Protein AF-0000000087669544 (afdb_homodimer)

Nearest PDB structures (foldseek):
  1s7i-assembly1_A-2  TM=8.485E-01  e=1.109E-09  Pseudomonas aeruginosa
  7qiz-assembly1_VA  TM=4.916E-01  e=7.052E-02  Solanum lycopersicum
  6zu5-assembly1_SU0  TM=3.767E-01  e=1.154E-01  Paranosema locustae
  8bh7-assembly1_j  TM=4.641E-01  e=3.088E-01  Staphylococcus aureus subsp. aureus NCTC 8325
  6y57-assembly1_SU  TM=4.224E-01  e=3.284E-01  Homo sapiens

Secondary structure (DSSP, 8-state):
-EEEEEEEEEHHHHHHTT-TTHHHHHHHHHHHHHHHHHHHT-EEEEEEB--GGG-EEEEEETTEEEEEESP-S-SSEEEEEEEEEE-SSHHHHHHHHTT----TT-EEEEEEBP--/-EEEEEEEEEHHHHHHTT-TTHHHHHHHHHHHHHHHHHHHT-EEEEEEB--GGG-EEEEEETTEEEEEESP-S-SSEEEEEEEEEE-SSHHHHHHHHTT----TT-EEEEEEBP--

Structure (mmCIF, N/CA/C/O backbone):
data_AF-0000000087669544-model_v1
#
loop_
_entity.id
_entity.type
_entity.pdbx_description
1 polymer 'YCII-related domain-containing protein'
#
loop_
_atom_site.group_PDB
_atom_site.id
_atom_site.type_symbol
_atom_site.label_atom_id
_atom_site.label_alt_id
_atom_site.label_comp_id
_atom_site.label_asym_id
_atom_site.label_entity_id
_atom_site.label_seq_id
_atom_site.pdbx_PDB_ins_code
_atom_site.Cartn_x
_atom_site.Cartn_y
_atom_site.Cartn_z
_atom_site.occupancy
_atom_site.B_iso_or_equiv
_atom_site.auth_seq_id
_atom_site.auth_comp_id
_atom_site.auth_asym_id
_atom_site.auth_atom_id
_atom_site.pdbx_PDB_model_num
ATOM 1 N N . MET A 1 1 ? 12.109 8.57 -12.633 1 96.62 1 MET A N 1
ATOM 2 C CA . MET A 1 1 ? 12.047 7.336 -11.852 1 96.62 1 MET A CA 1
ATOM 3 C C . MET A 1 1 ? 10.766 7.285 -11.023 1 96.62 1 MET A C 1
ATOM 5 O O . MET A 1 1 ? 10.305 8.312 -10.523 1 96.62 1 MET A O 1
ATOM 9 N N . LYS A 1 2 ? 10.25 6.184 -10.867 1 98.44 2 LYS A N 1
ATOM 10 C CA . LYS A 1 2 ? 8.938 6.07 -10.242 1 98.44 2 LYS A CA 1
ATOM 11 C C . LYS A 1 2 ? 9.055 5.496 -8.836 1 98.44 2 LYS A C 1
ATOM 13 O O . LYS A 1 2 ? 9.758 4.516 -8.609 1 98.44 2 LYS A O 1
ATOM 18 N N . TYR A 1 3 ? 8.367 6.137 -7.895 1 98.81 3 TYR A N 1
ATOM 19 C CA . TYR A 1 3 ? 8.352 5.742 -6.492 1 98.81 3 TYR A CA 1
ATOM 20 C C . TYR A 1 3 ? 6.934 5.73 -5.938 1 98.81 3 TYR A C 1
ATOM 22 O O . TYR A 1 3 ? 6.066 6.457 -6.426 1 98.81 3 TYR A O 1
ATOM 30 N N . ALA A 1 4 ? 6.805 4.934 -4.977 1 98.81 4 ALA A N 1
ATOM 31 C CA . ALA A 1 4 ? 5.641 5.055 -4.105 1 98.81 4 ALA A CA 1
ATOM 32 C C . ALA A 1 4 ? 6.004 5.754 -2.797 1 98.81 4 ALA A C 1
ATOM 34 O O . ALA A 1 4 ? 7.055 5.48 -2.211 1 98.81 4 ALA A O 1
ATOM 35 N N . ILE A 1 5 ? 5.242 6.668 -2.426 1 98.81 5 ILE A N 1
ATOM 36 C CA . ILE A 1 5 ? 5.238 7.199 -1.067 1 98.81 5 ILE A CA 1
ATOM 37 C C . ILE A 1 5 ? 4.125 6.539 -0.259 1 98.81 5 ILE A C 1
ATOM 39 O O . ILE A 1 5 ? 2.943 6.828 -0.465 1 98.81 5 ILE A O 1
ATOM 43 N N . LEU A 1 6 ? 4.496 5.625 0.621 1 98.5 6 LEU A N 1
ATOM 44 C CA . LEU A 1 6 ? 3.578 4.84 1.438 1 98.5 6 LEU A CA 1
ATOM 45 C C . LEU A 1 6 ? 3.395 5.473 2.812 1 98.5 6 LEU A C 1
ATOM 47 O O . LEU A 1 6 ? 4.375 5.738 3.514 1 98.5 6 LEU A O 1
ATOM 51 N N . ILE A 1 7 ? 2.123 5.672 3.154 1 98.06 7 ILE A N 1
ATOM 52 C CA . ILE A 1 7 ? 1.813 6.359 4.402 1 98.06 7 ILE A CA 1
ATOM 53 C C . ILE A 1 7 ? 1.262 5.359 5.418 1 98.06 7 ILE A C 1
ATOM 55 O O . ILE A 1 7 ? 0.258 4.691 5.16 1 98.06 7 ILE A O 1
ATOM 59 N N . ARG A 1 8 ? 1.923 5.242 6.543 1 97 8 ARG A N 1
ATOM 60 C CA . ARG A 1 8 ? 1.37 4.465 7.645 1 97 8 ARG A CA 1
ATOM 61 C C . ARG A 1 8 ? 0.893 5.379 8.773 1 97 8 ARG A C 1
ATOM 63 O O . ARG A 1 8 ? 1.617 6.281 9.195 1 97 8 ARG A O 1
ATOM 70 N N . GLU A 1 9 ? -0.268 5.133 9.195 1 96.19 9 GLU A N 1
ATOM 71 C CA . GLU A 1 9 ? -0.91 5.98 10.195 1 96.19 9 GLU A CA 1
ATOM 72 C C . GLU A 1 9 ? -1.315 5.168 11.43 1 96.19 9 GLU A C 1
ATOM 74 O O . GLU A 1 9 ? -1.524 3.959 11.336 1 96.19 9 GLU A O 1
ATOM 79 N N . SER A 1 10 ? -1.412 5.82 12.578 1 95.19 10 SER A N 1
ATOM 80 C CA . SER A 1 10 ? -1.83 5.203 13.836 1 95.19 10 SER A CA 1
ATOM 81 C C . SER A 1 10 ? -3.35 5.094 13.922 1 95.19 10 SER A C 1
ATOM 83 O O . SER A 1 10 ? -4.066 5.711 13.125 1 95.19 10 SER A O 1
ATOM 85 N N . ALA A 1 11 ? -3.766 4.301 14.922 1 94.25 11 ALA A N 1
ATOM 86 C CA . ALA A 1 11 ? -5.199 4.211 15.188 1 94.25 11 ALA A CA 1
ATOM 87 C C . ALA A 1 11 ? -5.793 5.582 15.477 1 94.25 11 ALA A C 1
ATOM 89 O O . ALA A 1 11 ? -6.906 5.891 15.047 1 94.25 11 ALA A O 1
ATOM 90 N N . ASP A 1 12 ? -5.109 6.418 16.156 1 93.5 12 ASP A N 1
ATOM 91 C CA . ASP A 1 12 ? -5.566 7.77 16.484 1 93.5 12 ASP A CA 1
ATOM 92 C C . ASP A 1 12 ? -5.719 8.609 15.219 1 93.5 12 ASP A C 1
ATOM 94 O O . ASP A 1 12 ? -6.656 9.406 15.102 1 93.5 12 ASP A O 1
ATOM 98 N N . ASP A 1 13 ? -4.781 8.461 14.32 1 94.19 13 ASP A N 1
ATOM 99 C CA . ASP A 1 13 ? -4.859 9.188 13.055 1 94.19 13 ASP A CA 1
ATOM 100 C C . ASP A 1 13 ? -6.113 8.797 12.273 1 94.19 13 ASP A C 1
ATOM 102 O O . ASP A 1 13 ? -6.824 9.656 11.758 1 94.19 13 ASP A O 1
ATOM 106 N N . PHE A 1 14 ? -6.375 7.52 12.203 1 94.81 14 PHE A N 1
ATOM 107 C CA . PHE A 1 14 ? -7.562 7.051 11.5 1 94.81 14 PHE A CA 1
ATOM 108 C C . PHE A 1 14 ? -8.828 7.602 12.141 1 94.81 14 PHE A C 1
ATOM 110 O O . PHE A 1 14 ? -9.781 7.957 11.445 1 94.81 14 PHE A O 1
ATOM 117 N N . ALA A 1 15 ? -8.836 7.703 13.43 1 93.06 15 ALA A N 1
ATOM 118 C CA . ALA A 1 15 ? -10 8.203 14.156 1 93.06 15 ALA A CA 1
ATOM 119 C C . ALA A 1 15 ? -10.242 9.68 13.859 1 93.06 15 ALA A C 1
ATOM 121 O O . ALA A 1 15 ? -11.375 10.156 13.914 1 93.06 15 ALA A O 1
ATOM 122 N N . LEU A 1 16 ? -9.219 10.422 13.508 1 91.81 16 LEU A N 1
ATOM 123 C CA . LEU A 1 16 ? -9.328 11.836 13.188 1 91.81 16 LEU A CA 1
ATOM 124 C C . LEU A 1 16 ? -10.133 12.047 11.914 1 91.81 16 LEU A C 1
ATOM 126 O O . LEU A 1 16 ? -10.773 13.086 11.742 1 91.81 16 LEU A O 1
ATOM 130 N N . ARG A 1 17 ? -10.102 11.141 11.023 1 90.5 17 ARG A N 1
ATOM 131 C CA . ARG A 1 17 ? -10.703 11.281 9.703 1 90.5 17 ARG A CA 1
ATOM 132 C C . ARG A 1 17 ? -12.195 11.578 9.82 1 90.5 17 ARG A C 1
ATOM 134 O O . ARG A 1 17 ? -12.75 12.328 9.008 1 90.5 17 ARG A O 1
ATOM 141 N N . ASP A 1 18 ? -12.758 11.016 10.812 1 87.19 18 ASP A N 1
ATOM 142 C CA . ASP A 1 18 ? -14.203 11.156 10.961 1 87.19 18 ASP A CA 1
ATOM 143 C C . ASP A 1 18 ? -14.555 12.156 12.062 1 87.19 18 ASP A C 1
ATOM 145 O O . ASP A 1 18 ? -15.727 12.336 12.391 1 87.19 18 ASP A O 1
ATOM 149 N N . ASN A 1 19 ? -13.492 12.695 12.609 1 90.44 19 ASN A N 1
ATOM 150 C CA . ASN A 1 19 ? -13.734 13.688 13.656 1 90.44 19 ASN A CA 1
ATOM 151 C C . ASN A 1 19 ? -14.266 14.992 13.07 1 90.44 19 ASN A C 1
ATOM 153 O O . ASN A 1 19 ? -13.656 15.57 12.172 1 90.44 19 ASN A O 1
ATOM 157 N N . PRO A 1 20 ? -15.383 15.445 13.469 1 88.69 20 PRO A N 1
ATOM 158 C CA . PRO A 1 20 ? -16.016 16.609 12.852 1 88.69 20 PRO A CA 1
ATOM 159 C C . PRO A 1 20 ? -15.203 17.891 13.031 1 88.69 20 PRO A C 1
ATOM 161 O O . PRO A 1 20 ? -15.273 18.797 12.195 1 88.69 20 PRO A O 1
ATOM 164 N N . THR A 1 21 ? -14.516 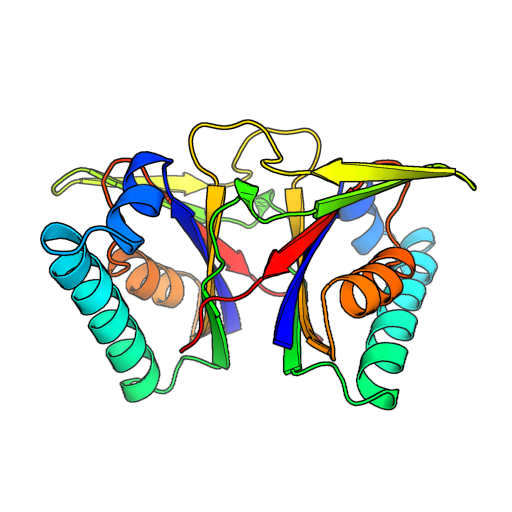18.094 14.094 1 87.88 21 THR A N 1
ATOM 165 C CA . THR A 1 21 ? -13.758 19.312 14.367 1 87.88 21 THR A CA 1
ATOM 166 C C . THR A 1 21 ? -12.297 19.141 13.969 1 87.88 21 THR A C 1
ATOM 168 O O . THR A 1 21 ? -11.828 19.781 13.031 1 87.88 21 THR A O 1
ATOM 171 N N . ALA A 1 22 ? -11.672 18.109 14.547 1 85.31 22 ALA A N 1
ATOM 172 C CA . ALA A 1 22 ? -10.242 17.906 14.312 1 85.31 22 ALA A CA 1
ATOM 173 C C . ALA A 1 22 ? -9.984 17.328 12.93 1 85.31 22 ALA A C 1
ATOM 175 O O . ALA A 1 22 ? -8.875 17.453 12.398 1 85.31 22 ALA A O 1
ATOM 176 N N . GLY A 1 23 ? -11.016 16.781 12.305 1 88.62 23 GLY A N 1
ATOM 177 C CA . GLY A 1 23 ? -10.898 16.141 11 1 88.62 23 GLY A CA 1
ATOM 178 C C . GLY A 1 23 ? -10.672 17.125 9.867 1 88.62 23 GLY A C 1
ATOM 179 O O . GLY A 1 23 ? -10.086 16.781 8.844 1 88.62 23 GLY A O 1
ATOM 180 N N . GLU A 1 24 ? -11.141 18.297 10.039 1 89.38 24 GLU A N 1
ATOM 181 C CA . GLU A 1 24 ? -10.992 19.297 8.992 1 89.38 24 GLU A CA 1
ATOM 182 C C . GLU A 1 24 ? -9.523 19.625 8.75 1 89.38 24 GLU A C 1
ATOM 184 O O . GLU A 1 24 ? -9.086 19.703 7.598 1 89.38 24 GLU A O 1
ATOM 189 N N . LYS A 1 25 ? -8.844 19.938 9.828 1 90.19 25 LYS A N 1
ATOM 190 C CA . LYS A 1 25 ? -7.418 20.234 9.703 1 90.19 25 LYS A CA 1
ATOM 191 C C . LYS A 1 25 ? -6.66 19.062 9.086 1 90.19 25 LYS A C 1
ATOM 193 O O . LYS A 1 25 ? -5.773 19.25 8.258 1 90.19 25 LYS A O 1
ATOM 198 N N . TYR A 1 26 ? -7.016 17.859 9.531 1 91.06 26 TYR A N 1
ATOM 199 C CA . TYR A 1 26 ? -6.422 16.641 8.992 1 91.06 26 TYR A CA 1
ATOM 200 C C . TYR A 1 26 ? -6.637 16.547 7.488 1 91.06 26 TYR A C 1
ATOM 202 O O . TYR A 1 26 ? -5.68 16.391 6.73 1 91.06 26 TYR A O 1
ATOM 210 N N . ARG A 1 27 ? -7.824 16.734 7.055 1 91.94 27 ARG A N 1
ATOM 211 C CA . ARG A 1 27 ? -8.188 16.625 5.645 1 91.94 27 ARG A CA 1
ATOM 212 C C . ARG A 1 27 ? -7.562 17.75 4.824 1 91.94 27 ARG A C 1
ATOM 214 O O . ARG A 1 27 ? -7.145 17.547 3.686 1 91.94 27 ARG A O 1
ATOM 221 N N . ALA A 1 28 ? -7.516 18.922 5.379 1 93.81 28 ALA A N 1
ATOM 222 C CA . ALA A 1 28 ? -6.941 20.062 4.684 1 93.81 28 ALA A CA 1
ATOM 223 C C . ALA A 1 28 ? -5.461 19.844 4.379 1 93.81 28 ALA A C 1
ATOM 225 O O . ALA A 1 28 ? -4.977 20.219 3.309 1 93.81 28 ALA A O 1
ATOM 226 N N . GLY A 1 29 ? -4.703 19.297 5.312 1 95.06 29 GLY A N 1
ATOM 227 C CA . GLY A 1 29 ? -3.301 18.984 5.086 1 95.06 29 GLY A CA 1
ATOM 228 C C . GLY A 1 29 ? -3.086 18.016 3.93 1 95.06 29 GLY A C 1
ATOM 229 O O . GLY A 1 29 ? -2.205 18.234 3.096 1 95.06 29 GLY A O 1
ATOM 230 N N . TRP A 1 30 ? -3.871 17.031 3.863 1 96.31 30 TRP A N 1
ATOM 231 C CA . TRP A 1 30 ? -3.768 16.062 2.787 1 96.31 30 TRP A CA 1
ATOM 232 C C . TRP A 1 30 ? -4.195 16.656 1.454 1 96.31 30 TRP A C 1
ATOM 234 O O . TRP A 1 30 ? -3.613 16.359 0.411 1 96.31 30 TRP A O 1
ATOM 244 N N . GLY A 1 31 ? -5.234 17.422 1.518 1 96.5 31 GLY A N 1
ATOM 245 C CA . G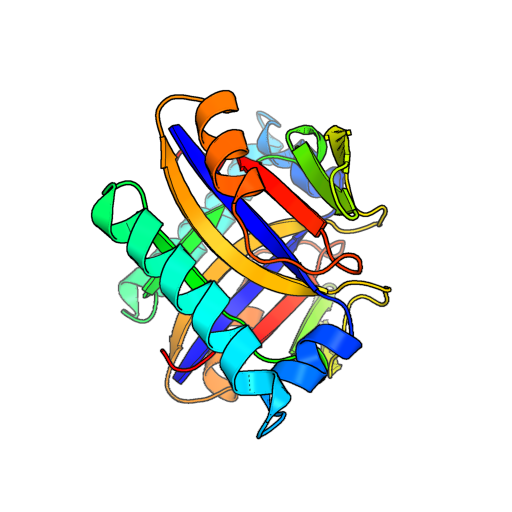LY A 1 31 ? -5.633 18.156 0.322 1 96.5 31 GLY A CA 1
ATOM 246 C C . GLY A 1 31 ? -4.531 19.047 -0.229 1 96.5 31 GLY A C 1
ATOM 247 O O . GLY A 1 31 ? -4.281 19.047 -1.436 1 96.5 31 GLY A O 1
ATOM 248 N N . ALA A 1 32 ? -3.943 19.797 0.569 1 97.88 32 ALA A N 1
ATOM 249 C CA . ALA A 1 32 ? -2.865 20.688 0.166 1 97.88 32 ALA A CA 1
ATOM 250 C C . ALA A 1 32 ? -1.687 19.906 -0.408 1 97.88 32 ALA A C 1
ATOM 252 O O . ALA A 1 32 ? -1.089 20.328 -1.406 1 97.88 32 ALA A O 1
ATOM 253 N N . TYR A 1 33 ? -1.368 18.891 0.205 1 98 33 TYR A N 1
ATOM 254 C CA . TYR A 1 33 ? -0.263 18.047 -0.261 1 98 33 TYR A CA 1
ATOM 255 C C . TYR A 1 33 ? -0.553 17.484 -1.646 1 98 33 TYR A C 1
ATOM 257 O O . TYR A 1 33 ? 0.293 17.562 -2.541 1 98 33 TYR A O 1
ATOM 265 N N . THR A 1 34 ? -1.727 16.938 -1.802 1 98.12 34 THR A N 1
ATOM 266 C CA . THR A 1 34 ? -2.121 16.375 -3.092 1 98.12 34 THR A CA 1
ATOM 267 C C . THR A 1 34 ? -2.094 17.453 -4.172 1 98.12 34 THR A C 1
ATOM 269 O O . THR A 1 34 ? -1.588 17.219 -5.273 1 98.12 34 THR A O 1
ATOM 272 N N . GLN A 1 35 ? -2.57 18.594 -3.834 1 98.12 35 GLN A N 1
ATOM 273 C CA . GLN A 1 35 ? -2.57 19.703 -4.789 1 98.12 35 GLN A CA 1
ATOM 274 C C . GLN A 1 35 ? -1.148 20.094 -5.188 1 98.12 35 GLN A C 1
ATOM 276 O O . GLN A 1 35 ? -0.885 20.391 -6.352 1 98.12 35 GLN A O 1
ATOM 281 N N . ALA A 1 36 ? -0.266 20.109 -4.246 1 98.56 36 ALA A N 1
ATOM 282 C CA . ALA A 1 36 ? 1.129 20.438 -4.535 1 98.56 36 ALA A CA 1
ATOM 283 C C . ALA A 1 36 ? 1.73 19.438 -5.516 1 98.56 36 ALA A C 1
ATOM 285 O O . ALA A 1 36 ? 2.443 19.812 -6.445 1 98.56 36 ALA A O 1
ATOM 286 N N . LEU A 1 37 ? 1.52 18.125 -5.273 1 98.62 37 LEU A N 1
ATOM 287 C CA . LEU A 1 37 ? 2.012 17.094 -6.172 1 98.62 37 LEU A CA 1
ATOM 288 C C . LEU A 1 37 ? 1.46 17.281 -7.582 1 98.62 37 LEU A C 1
ATOM 290 O O . LEU A 1 37 ? 2.191 17.141 -8.562 1 98.62 37 LEU A O 1
ATOM 294 N N . LEU A 1 38 ? 0.197 17.562 -7.684 1 98.31 38 LEU A N 1
ATOM 295 C CA . LEU A 1 38 ? -0.469 17.766 -8.969 1 98.31 38 LEU A CA 1
ATOM 296 C C . LEU A 1 38 ? 0.094 18.984 -9.688 1 98.31 38 LEU A C 1
ATOM 298 O O . LEU A 1 38 ? 0.382 18.938 -10.883 1 98.31 38 LEU A O 1
ATOM 302 N N . GLN A 1 39 ? 0.226 20.047 -8.977 1 98.56 39 GLN A N 1
ATOM 303 C CA . GLN A 1 39 ? 0.731 21.281 -9.555 1 98.56 39 GLN A CA 1
ATOM 304 C C . GLN A 1 39 ? 2.162 21.125 -10.055 1 98.56 39 GLN A C 1
ATOM 306 O O . GLN A 1 39 ? 2.541 21.688 -11.078 1 98.56 39 GLN A O 1
ATOM 311 N N . ALA A 1 40 ? 2.953 20.391 -9.328 1 98.5 40 ALA A N 1
ATOM 312 C CA . ALA A 1 40 ? 4.332 20.125 -9.734 1 98.5 40 ALA A CA 1
ATOM 313 C C . ALA A 1 40 ? 4.379 19.172 -10.93 1 98.5 40 ALA A C 1
ATOM 315 O O . ALA A 1 40 ? 5.418 19.031 -11.586 1 98.5 40 ALA A O 1
ATOM 316 N N . GLY A 1 41 ? 3.279 18.5 -11.211 1 98.62 41 GLY A N 1
ATOM 317 C CA . GLY A 1 41 ? 3.186 17.578 -12.344 1 98.62 41 GLY A CA 1
ATOM 318 C C . GLY A 1 41 ? 3.887 16.266 -12.109 1 98.62 41 GLY A C 1
ATOM 319 O O . GLY A 1 41 ? 4.266 15.57 -13.055 1 98.62 41 GLY A O 1
ATOM 320 N N . VAL A 1 42 ? 4.059 15.867 -10.875 1 98.75 42 VAL A N 1
ATOM 321 C CA . VAL A 1 42 ? 4.879 14.695 -10.602 1 98.75 42 VAL A CA 1
ATOM 322 C C . VAL A 1 42 ? 3.996 13.539 -10.148 1 98.75 42 VAL A C 1
ATOM 324 O O . VAL A 1 42 ? 4.449 12.391 -10.086 1 98.75 42 VAL A O 1
ATOM 327 N N . MET A 1 43 ? 2.742 13.734 -9.773 1 98.62 43 MET A N 1
ATOM 328 C CA . MET A 1 43 ? 1.856 12.68 -9.297 1 98.62 43 MET A CA 1
ATOM 329 C C . MET A 1 43 ? 1.323 11.844 -10.453 1 98.62 43 MET A C 1
ATOM 331 O O . MET A 1 43 ? 0.735 12.383 -11.391 1 98.62 43 MET A O 1
ATOM 335 N N . THR A 1 44 ? 1.504 10.539 -10.383 1 98 44 THR A N 1
ATOM 336 C CA . THR A 1 44 ? 1.049 9.656 -11.453 1 98 44 THR A CA 1
ATOM 337 C C . THR A 1 44 ? -0.09 8.766 -10.961 1 98 44 THR A C 1
ATOM 339 O O . THR A 1 44 ? -0.686 8.023 -11.742 1 98 44 THR A O 1
ATOM 342 N N . GLY A 1 45 ? -0.37 8.797 -9.68 1 97.06 45 GLY A N 1
ATOM 343 C CA . GLY A 1 45 ? -1.452 8.016 -9.102 1 97.06 45 GLY A CA 1
ATOM 344 C C . GLY A 1 45 ? -1.452 8.039 -7.582 1 97.06 45 GLY A C 1
ATOM 345 O O . GLY A 1 45 ? -0.636 8.727 -6.965 1 97.06 45 GLY A O 1
ATOM 346 N N . GLY A 1 46 ? -2.436 7.254 -7.008 1 97.44 46 GLY A N 1
ATOM 347 C CA . GLY A 1 46 ? -2.541 7.152 -5.562 1 97.44 46 GLY A CA 1
ATOM 348 C C . GLY A 1 46 ? -3.953 6.875 -5.086 1 97.44 46 GLY A C 1
ATOM 349 O O . GLY A 1 46 ? -4.887 6.824 -5.887 1 97.44 46 GLY A O 1
ATOM 350 N N . ALA A 1 47 ? -3.99 6.672 -3.82 1 97.81 47 ALA A N 1
ATOM 351 C CA . ALA A 1 47 ? -5.277 6.434 -3.172 1 97.81 47 ALA A CA 1
ATOM 352 C C . ALA A 1 47 ? -5.152 6.535 -1.653 1 97.81 47 ALA A C 1
ATOM 354 O O . ALA A 1 47 ? -4.137 6.133 -1.079 1 97.81 47 ALA A O 1
ATOM 355 N N . GLY A 1 48 ? -6.191 7.137 -1.079 1 97.5 48 GLY A N 1
ATOM 356 C CA . GLY A 1 48 ? -6.41 6.926 0.344 1 97.5 48 GLY A CA 1
ATOM 357 C C . GLY A 1 48 ? -7.227 5.688 0.648 1 97.5 48 GLY A C 1
ATOM 358 O O . GLY A 1 48 ? -8.141 5.34 -0.101 1 97.5 48 GLY A O 1
ATOM 359 N N . LEU A 1 49 ? -6.906 5.027 1.793 1 97.81 49 LEU A N 1
ATOM 360 C CA . LEU A 1 49 ? -7.598 3.807 2.188 1 97.81 49 LEU A CA 1
ATOM 361 C C . LEU A 1 49 ? -8.453 4.043 3.426 1 97.81 49 LEU A C 1
ATOM 363 O O . LEU A 1 49 ? -8.047 4.758 4.344 1 97.81 49 LEU A O 1
ATOM 367 N N . LYS A 1 50 ? -9.672 3.445 3.443 1 96.88 50 LYS A N 1
ATOM 368 C CA . LYS A 1 50 ? -10.43 3.441 4.691 1 96.88 50 LYS A CA 1
ATOM 369 C C . LYS A 1 50 ? -9.68 2.688 5.785 1 96.88 50 LYS A C 1
ATOM 371 O O . LYS A 1 50 ? -8.664 2.033 5.516 1 96.88 50 LYS A O 1
ATOM 376 N N . ALA A 1 51 ? -10.148 2.77 6.98 1 96 51 ALA A N 1
ATOM 377 C CA . ALA A 1 51 ? -9.461 2.236 8.156 1 96 51 ALA A CA 1
ATOM 378 C C . ALA A 1 51 ? -9.258 0.728 8.031 1 96 51 ALA A C 1
ATOM 380 O O . ALA A 1 51 ? -10.031 0.045 7.355 1 96 51 ALA A O 1
ATOM 381 N N . PRO A 1 52 ? -8.211 0.17 8.727 1 96.19 52 PRO A N 1
ATOM 382 C CA . PRO A 1 52 ? -7.867 -1.244 8.57 1 96.19 52 PRO A CA 1
ATOM 383 C C . PRO A 1 52 ? -9.008 -2.18 8.969 1 96.19 52 PRO A C 1
ATOM 385 O O . PRO A 1 52 ? -9.102 -3.295 8.453 1 96.19 52 PRO A O 1
ATOM 388 N N . GLU A 1 53 ? -9.891 -1.732 9.828 1 95.62 53 GLU A N 1
ATOM 389 C CA . GLU A 1 53 ? -11.016 -2.549 10.281 1 95.62 53 GLU A CA 1
ATOM 390 C C . GLU A 1 53 ? -12 -2.811 9.148 1 95.62 53 GLU A C 1
ATOM 392 O O . GLU A 1 53 ? -12.828 -3.717 9.234 1 95.62 53 GLU A O 1
ATOM 397 N N . THR A 1 54 ? -11.883 -2.068 8.125 1 96.25 54 THR A N 1
ATOM 398 C CA . THR A 1 54 ? -12.789 -2.232 6.996 1 96.25 54 THR A CA 1
ATOM 399 C C . THR A 1 54 ? -12.234 -3.248 6.004 1 96.25 54 THR A C 1
ATOM 401 O O . THR A 1 54 ? -12.883 -3.564 5.004 1 96.25 54 THR A O 1
ATOM 404 N N . GLY A 1 55 ? -11.031 -3.758 6.246 1 96.94 55 GLY A N 1
ATOM 405 C CA . GLY A 1 55 ? -10.359 -4.664 5.328 1 96.94 55 GLY A CA 1
ATOM 406 C C . GLY A 1 55 ? -10.812 -6.105 5.48 1 96.94 55 GLY A C 1
ATOM 407 O O . GLY A 1 55 ? -11.305 -6.5 6.535 1 96.94 55 GLY A O 1
ATOM 408 N N . THR A 1 56 ? -10.625 -6.832 4.43 1 97.69 56 THR A N 1
ATOM 409 C CA . THR A 1 56 ? -10.75 -8.281 4.391 1 97.69 56 THR A CA 1
ATOM 410 C C . THR A 1 56 ? -9.453 -8.93 3.91 1 97.69 56 THR A C 1
ATOM 412 O O . THR A 1 56 ? -8.938 -8.578 2.846 1 97.69 56 THR A O 1
ATOM 415 N N . VAL A 1 57 ? -8.953 -9.852 4.68 1 96.88 57 VAL A N 1
ATOM 416 C CA . VAL A 1 57 ? -7.672 -10.477 4.375 1 96.88 57 VAL A CA 1
ATOM 417 C C . VAL A 1 57 ? -7.895 -11.914 3.91 1 96.88 57 VAL A C 1
ATOM 419 O O . VAL A 1 57 ? -8.641 -12.664 4.543 1 96.88 57 VAL A O 1
ATOM 422 N N . LEU A 1 58 ? -7.254 -12.195 2.83 1 97.56 58 LEU A N 1
ATOM 423 C CA . LEU A 1 58 ? -7.359 -13.5 2.193 1 97.56 58 LEU A CA 1
ATOM 424 C C . LEU A 1 58 ? -6 -14.188 2.135 1 97.56 58 LEU A C 1
ATOM 426 O O . LEU A 1 58 ? -5 -13.57 1.759 1 97.56 58 LEU A O 1
ATOM 430 N N . ARG A 1 59 ? -6.008 -15.438 2.652 1 96.62 59 ARG A N 1
ATOM 431 C CA . ARG A 1 59 ? -4.871 -16.328 2.453 1 96.62 59 ARG A CA 1
ATOM 432 C C . ARG A 1 59 ? -5.285 -17.578 1.688 1 96.62 59 ARG A C 1
ATOM 434 O O . ARG A 1 59 ? -6.363 -18.125 1.921 1 96.62 59 ARG A O 1
ATOM 441 N N . ILE A 1 60 ? -4.449 -17.938 0.817 1 93.5 60 ILE A N 1
ATOM 442 C CA . ILE A 1 60 ? -4.719 -19.125 0.022 1 93.5 60 ILE A CA 1
ATOM 443 C C . ILE A 1 60 ? -3.684 -20.203 0.339 1 93.5 60 ILE A C 1
ATOM 445 O O . ILE A 1 60 ? -2.479 -19.969 0.205 1 93.5 60 ILE A O 1
ATOM 449 N N . ARG A 1 61 ? -4.141 -21.312 0.833 1 91.62 61 ARG A N 1
ATOM 450 C CA . ARG A 1 61 ? -3.318 -22.469 1.158 1 91.62 61 ARG A CA 1
ATOM 451 C C . ARG A 1 61 ? -3.795 -23.703 0.4 1 91.62 61 ARG A C 1
ATOM 453 O O . ARG A 1 61 ? -4.727 -24.391 0.836 1 91.62 61 ARG A O 1
ATOM 460 N N . GLY A 1 62 ? -3.074 -23.969 -0.593 1 86.12 62 GLY A N 1
ATOM 461 C CA . GLY A 1 62 ? -3.584 -25.062 -1.42 1 86.12 62 GLY A CA 1
ATOM 462 C C . GLY A 1 62 ? -4.973 -24.781 -1.968 1 86.12 62 GLY A C 1
ATOM 463 O O . GLY A 1 62 ? -5.191 -23.781 -2.646 1 86.12 62 GLY A O 1
ATOM 464 N N . ASP A 1 63 ? -5.945 -25.547 -1.557 1 87.31 63 ASP A N 1
ATOM 465 C CA . ASP A 1 63 ? -7.305 -25.391 -2.057 1 87.31 63 ASP A CA 1
ATOM 466 C C . ASP A 1 63 ? -8.188 -24.672 -1.032 1 87.31 63 ASP A C 1
ATOM 468 O O . ASP A 1 63 ? -9.383 -24.469 -1.266 1 87.31 63 ASP A O 1
ATOM 472 N N . LYS A 1 64 ? -7.559 -24.328 -0.02 1 92.62 64 LYS A N 1
ATOM 473 C CA . LYS A 1 64 ? -8.32 -23.688 1.05 1 92.62 64 LYS A CA 1
ATOM 474 C C . LYS A 1 64 ? -8.117 -22.172 1.038 1 92.62 64 LYS A C 1
ATOM 476 O O . LYS A 1 64 ? -7 -21.688 0.836 1 92.62 64 LYS A O 1
ATOM 481 N N . ARG A 1 65 ? -9.188 -21.531 1.245 1 94.06 65 ARG A N 1
ATOM 482 C CA . ARG A 1 65 ? -9.18 -20.078 1.405 1 94.06 65 ARG A CA 1
ATOM 483 C C . ARG A 1 65 ? -9.531 -19.688 2.836 1 94.06 65 ARG A C 1
ATOM 485 O O . ARG A 1 65 ? -10.516 -20.172 3.396 1 94.06 65 ARG A O 1
ATOM 492 N N . GLU A 1 66 ? -8.672 -18.922 3.406 1 95.81 66 GLU A N 1
ATOM 493 C CA . GLU A 1 66 ? -8.938 -18.344 4.719 1 95.81 66 GLU A CA 1
ATOM 494 C C . GLU A 1 66 ? -9.227 -16.844 4.617 1 95.81 66 GLU A C 1
ATOM 496 O O . GLU A 1 66 ? -8.414 -16.094 4.09 1 95.81 66 GLU A O 1
ATOM 501 N N . VAL A 1 67 ? -10.391 -16.5 5.082 1 96.12 67 VAL A N 1
ATOM 502 C CA . VAL A 1 67 ? -10.805 -15.102 5.023 1 96.12 67 VAL A CA 1
ATOM 503 C C . VAL A 1 67 ? -10.977 -14.555 6.441 1 96.12 67 VAL A C 1
ATOM 505 O O . VAL A 1 67 ? -11.602 -15.195 7.289 1 96.12 67 VAL A O 1
ATOM 508 N N . GLN A 1 68 ? -10.352 -13.453 6.684 1 95.44 68 GLN A N 1
ATOM 509 C CA . GLN A 1 68 ? -10.469 -12.797 7.98 1 95.44 68 GLN A CA 1
ATOM 510 C C . GLN A 1 68 ? -10.781 -11.312 7.816 1 95.44 68 GLN A C 1
ATOM 512 O O . GLN A 1 68 ? -10.266 -10.656 6.91 1 95.44 68 GLN A O 1
ATOM 517 N N . ASP A 1 69 ? -11.625 -10.891 8.742 1 95.25 69 ASP A N 1
ATOM 518 C CA . ASP A 1 69 ? -11.867 -9.445 8.773 1 95.25 69 ASP A CA 1
ATOM 519 C C . ASP A 1 69 ? -10.672 -8.703 9.352 1 95.25 69 ASP A C 1
ATOM 521 O O . ASP A 1 69 ? -9.984 -9.211 10.234 1 95.25 69 ASP A O 1
ATOM 525 N N . GLY A 1 70 ? -10.508 -7.5 8.906 1 93.31 70 GLY A N 1
ATOM 526 C CA . GLY A 1 70 ? -9.492 -6.656 9.508 1 93.31 70 GLY A CA 1
ATOM 527 C C . GLY A 1 70 ? -9.828 -6.223 10.922 1 93.31 70 GLY A C 1
ATOM 528 O O . GLY A 1 70 ? -10.922 -6.492 11.414 1 93.31 70 GLY A O 1
ATOM 529 N N . PRO A 1 71 ? -8.812 -5.691 11.484 1 92.94 71 PRO A N 1
ATOM 530 C CA . PRO A 1 71 ? -7.555 -5.191 10.922 1 92.94 71 PRO A CA 1
ATOM 531 C C . PRO A 1 71 ? -6.5 -6.285 10.773 1 92.94 71 PRO A C 1
ATOM 533 O O . PRO A 1 71 ? -6.52 -7.273 11.508 1 92.94 71 PRO A O 1
ATOM 536 N N . PHE A 1 72 ? -5.668 -6.219 9.875 1 87.06 72 PHE A N 1
ATOM 537 C CA . PHE A 1 72 ? -4.465 -7.004 9.633 1 87.06 72 PHE A CA 1
ATOM 538 C C . PHE A 1 72 ? -3.49 -6.246 8.742 1 87.06 72 PHE A C 1
ATOM 540 O O . PHE A 1 72 ? -3.904 -5.551 7.805 1 87.06 72 PHE A O 1
ATOM 547 N N . PRO A 1 73 ? -2.145 -6.434 9.016 1 78.19 73 PRO A N 1
ATOM 548 C CA . PRO A 1 73 ? -1.58 -7.133 10.172 1 78.19 73 PRO A CA 1
ATOM 549 C C . PRO A 1 73 ? -1.742 -6.348 11.477 1 78.19 73 PRO A C 1
ATOM 551 O O . PRO A 1 73 ? -2.201 -5.203 11.453 1 78.19 73 PRO A O 1
ATOM 554 N N . ASP A 1 74 ? -1.353 -7.07 12.578 1 78.75 74 ASP A N 1
ATOM 555 C CA . ASP A 1 74 ? -1.301 -6.355 13.852 1 78.75 74 ASP A CA 1
ATOM 556 C C . ASP A 1 74 ? -0.127 -5.383 13.891 1 78.75 74 ASP A C 1
ATOM 558 O O . ASP A 1 74 ? 0.925 -5.645 13.305 1 78.75 74 ASP A O 1
ATOM 562 N N . GLY A 1 75 ? -0.304 -4.145 14.391 1 84 75 GLY A N 1
ATOM 563 C CA . GLY A 1 75 ? 0.761 -3.16 14.508 1 84 75 GLY A CA 1
ATOM 564 C C . GLY A 1 75 ? 0.268 -1.801 14.961 1 84 75 GLY A C 1
ATOM 565 O O . GLY A 1 75 ? -0.936 -1.535 14.953 1 84 75 GLY A O 1
ATOM 566 N N . LYS A 1 76 ? 1.223 -0.98 15.344 1 88.06 76 LYS A N 1
ATOM 567 C CA . LYS A 1 76 ? 0.914 0.355 15.844 1 88.06 76 LYS A CA 1
ATOM 568 C C . LYS A 1 76 ? 0.554 1.302 14.703 1 88.06 76 LYS A C 1
ATOM 570 O O . LYS A 1 76 ? -0.128 2.307 14.914 1 88.06 76 LYS A O 1
ATOM 575 N N . GLU A 1 77 ? 1.044 0.939 13.523 1 93.88 77 GLU A N 1
ATOM 576 C CA . GLU A 1 77 ? 0.787 1.753 12.336 1 93.88 77 GLU A CA 1
ATOM 577 C C . GLU A 1 77 ? 0.303 0.895 11.172 1 93.88 77 GLU A C 1
ATOM 579 O O . GLU A 1 77 ? 0.821 -0.2 10.945 1 93.88 77 GLU A O 1
ATOM 584 N N . GLN A 1 78 ? -0.721 1.41 10.461 1 95.44 78 GLN A N 1
ATOM 585 C CA . GLN A 1 78 ? -1.291 0.711 9.32 1 95.44 78 GLN A CA 1
ATOM 586 C C . GLN A 1 78 ? -1.237 1.578 8.062 1 95.44 78 GLN A C 1
ATOM 588 O O . GLN A 1 78 ? -1.189 2.807 8.148 1 95.44 78 GLN A O 1
ATOM 593 N N . LEU A 1 79 ? -1.25 0.854 6.945 1 97 79 LEU A N 1
ATOM 594 C CA . LEU A 1 79 ? -1.248 1.574 5.68 1 97 79 LEU A CA 1
ATOM 595 C C . LEU A 1 79 ? -2.504 2.426 5.535 1 97 79 LEU A C 1
ATOM 597 O O . LEU A 1 79 ? -3.621 1.9 5.547 1 97 79 LEU A O 1
ATOM 601 N N . GLY A 1 80 ? -2.275 3.684 5.395 1 97 80 GLY A N 1
ATOM 602 C CA . GLY A 1 80 ? -3.4 4.594 5.242 1 97 80 GLY A CA 1
ATOM 603 C C . GLY A 1 80 ? -3.635 5.012 3.805 1 97 80 GLY A C 1
ATOM 604 O O . GLY A 1 80 ? -4.703 5.535 3.471 1 97 80 GLY A O 1
ATOM 605 N N . GLY A 1 81 ? -2.627 4.84 2.963 1 97.94 81 GLY A N 1
ATOM 606 C CA . GLY A 1 81 ? -2.66 5.223 1.56 1 97.94 81 GLY A CA 1
ATOM 607 C C . GLY A 1 81 ? -1.281 5.348 0.942 1 97.94 81 GLY A C 1
ATOM 608 O O . GLY A 1 81 ? -0.29 4.914 1.531 1 97.94 81 GLY A O 1
ATOM 609 N N . PHE A 1 82 ? -1.33 5.91 -0.283 1 98.75 82 PHE A N 1
ATOM 610 C CA . PHE A 1 82 ? -0.056 6.043 -0.979 1 98.75 82 PHE A CA 1
ATOM 611 C C . PHE A 1 82 ? -0.176 7.023 -2.141 1 98.75 82 PHE A C 1
ATOM 613 O O . PHE A 1 82 ? -1.275 7.27 -2.641 1 98.75 82 PHE A O 1
ATOM 620 N N . TYR A 1 83 ? 0.896 7.523 -2.523 1 98.75 83 TYR A N 1
ATOM 621 C CA . TYR A 1 83 ? 1.069 8.312 -3.736 1 98.75 83 TYR A CA 1
ATOM 622 C C . TYR A 1 83 ? 2.096 7.672 -4.664 1 98.75 83 TYR A C 1
ATOM 624 O O . TYR A 1 83 ? 3.119 7.16 -4.207 1 98.75 83 TYR A O 1
ATOM 632 N N . LEU A 1 84 ? 1.82 7.719 -5.875 1 98.69 84 LEU A N 1
ATOM 633 C CA . LEU A 1 84 ? 2.795 7.355 -6.898 1 98.69 84 LEU A CA 1
ATOM 634 C C . LEU A 1 84 ? 3.338 8.594 -7.598 1 98.69 84 LEU A C 1
ATOM 636 O O . LEU A 1 84 ? 2.568 9.445 -8.047 1 98.69 84 LEU A O 1
ATOM 640 N N . ILE A 1 85 ? 4.633 8.672 -7.66 1 98.81 85 ILE A N 1
ATOM 641 C CA . ILE A 1 85 ? 5.23 9.875 -8.227 1 98.81 85 ILE A CA 1
ATOM 642 C C . ILE A 1 85 ? 6.32 9.492 -9.227 1 98.81 85 ILE A C 1
ATOM 644 O O . ILE A 1 85 ? 6.871 8.391 -9.156 1 98.81 85 ILE A O 1
ATOM 648 N N . ASP A 1 86 ? 6.547 10.328 -10.203 1 98.69 86 ASP A N 1
ATOM 649 C CA . ASP A 1 86 ? 7.629 10.258 -11.188 1 98.69 86 ASP A CA 1
ATOM 650 C C . ASP A 1 86 ? 8.555 11.461 -11.062 1 98.69 86 ASP A C 1
ATOM 652 O O . ASP A 1 86 ? 8.188 12.578 -11.43 1 98.69 86 ASP A O 1
ATOM 656 N N . VAL A 1 87 ? 9.75 11.219 -10.469 1 98.69 87 VAL A N 1
ATOM 657 C CA . VAL A 1 87 ? 10.719 12.273 -10.164 1 98.69 87 VAL A CA 1
ATOM 658 C C . VAL A 1 87 ? 12.117 11.836 -10.594 1 98.69 87 VAL A C 1
ATOM 660 O O . VAL A 1 87 ? 12.305 10.711 -11.047 1 98.69 87 VAL A O 1
ATOM 663 N N . ALA A 1 88 ? 13.062 12.711 -10.461 1 98.38 88 ALA A N 1
ATOM 664 C CA . ALA A 1 88 ? 14.375 12.516 -11.07 1 98.38 88 ALA A CA 1
ATOM 665 C C . ALA A 1 88 ? 15.133 11.375 -10.398 1 98.38 88 ALA A C 1
ATOM 667 O O . ALA A 1 88 ? 15.859 10.625 -11.055 1 98.38 88 ALA A O 1
ATOM 668 N N . ASP A 1 89 ? 15.039 11.297 -9.078 1 97.69 89 ASP A N 1
ATOM 669 C CA . ASP A 1 89 ? 15.797 10.312 -8.305 1 97.69 89 ASP A CA 1
ATOM 670 C C . ASP A 1 89 ? 15.242 10.188 -6.887 1 97.69 89 ASP A C 1
ATOM 672 O O . ASP A 1 89 ? 14.234 10.805 -6.551 1 97.69 89 ASP A O 1
ATOM 676 N N . ILE A 1 90 ? 15.906 9.398 -6.078 1 97 90 ILE A N 1
ATOM 677 C CA . ILE A 1 90 ? 15.43 9.086 -4.734 1 97 90 ILE A CA 1
ATOM 678 C C . ILE A 1 90 ? 15.508 10.336 -3.859 1 97 90 ILE A C 1
ATOM 680 O O . ILE A 1 90 ? 14.648 10.547 -2.996 1 97 90 ILE A O 1
ATOM 684 N N . ASP A 1 91 ? 16.484 11.18 -4.082 1 97.44 91 ASP A N 1
ATOM 685 C CA . ASP A 1 91 ? 16.578 12.406 -3.303 1 97.44 91 ASP A CA 1
ATOM 686 C C . ASP A 1 91 ? 15.352 13.289 -3.523 1 97.44 91 ASP A C 1
ATOM 688 O O . ASP A 1 91 ? 14.797 13.836 -2.568 1 97.44 91 ASP A O 1
ATOM 692 N N . ALA A 1 92 ? 14.969 13.398 -4.762 1 98.62 92 ALA A N 1
ATOM 693 C CA . ALA A 1 92 ? 13.758 14.164 -5.082 1 98.62 92 ALA A CA 1
ATOM 694 C C . ALA A 1 92 ? 12.523 13.523 -4.453 1 98.62 92 ALA A C 1
ATOM 696 O O . ALA A 1 92 ? 11.641 14.227 -3.949 1 98.62 92 ALA A O 1
ATOM 697 N N . ALA A 1 93 ? 12.414 12.211 -4.461 1 98.69 93 ALA A N 1
ATOM 698 C CA . ALA A 1 93 ? 11.297 11.516 -3.834 1 98.69 93 ALA A CA 1
ATOM 699 C C . ALA A 1 93 ? 11.25 11.789 -2.332 1 98.69 93 ALA A C 1
ATOM 701 O O . ALA A 1 93 ? 10.172 12 -1.766 1 98.69 93 ALA A O 1
ATOM 702 N N . MET A 1 94 ? 12.422 11.836 -1.742 1 97.81 94 MET A N 1
ATOM 703 C CA . MET A 1 94 ? 12.5 12.039 -0.299 1 97.81 94 MET A CA 1
ATOM 704 C C . MET A 1 94 ? 12.117 13.469 0.07 1 97.81 94 MET A C 1
ATOM 706 O O . MET A 1 94 ? 11.586 13.711 1.152 1 97.81 94 MET A O 1
ATOM 710 N N . GLU A 1 95 ? 12.375 14.383 -0.805 1 97.94 95 GLU A N 1
ATOM 711 C CA . GLU A 1 95 ? 11.93 15.75 -0.57 1 97.94 95 GLU A CA 1
ATOM 712 C C . GLU A 1 95 ? 10.406 15.828 -0.502 1 97.94 95 GLU A C 1
ATOM 714 O O . GLU A 1 95 ? 9.852 16.516 0.364 1 97.94 95 GLU A O 1
ATOM 719 N N . TRP A 1 96 ? 9.75 15.156 -1.38 1 98.62 96 TRP A N 1
ATOM 720 C CA . TRP A 1 96 ? 8.297 15.117 -1.342 1 98.62 96 TRP A CA 1
ATOM 721 C C . TRP A 1 96 ? 7.801 14.352 -0.118 1 98.62 96 TRP A C 1
ATOM 723 O O . TRP A 1 96 ? 6.812 14.734 0.51 1 98.62 96 TRP A O 1
ATOM 733 N N . ALA A 1 97 ? 8.508 13.242 0.203 1 98.44 97 ALA A N 1
ATOM 734 C CA . ALA A 1 97 ? 8.148 12.469 1.386 1 98.44 97 ALA A CA 1
ATOM 735 C C . ALA A 1 97 ? 8.203 13.328 2.645 1 98.44 97 ALA A C 1
ATOM 737 O O . ALA A 1 97 ? 7.355 13.203 3.531 1 98.44 97 ALA A O 1
ATOM 738 N N . ALA A 1 98 ? 9.148 14.227 2.713 1 96.94 98 ALA A N 1
ATOM 739 C CA . ALA A 1 98 ? 9.367 15.07 3.885 1 96.94 98 ALA A CA 1
ATOM 740 C C . ALA A 1 98 ? 8.234 16.078 4.055 1 96.94 98 ALA A C 1
ATOM 742 O O . ALA A 1 98 ? 8.094 16.688 5.117 1 96.94 98 ALA A O 1
ATOM 743 N N . ARG A 1 99 ? 7.434 16.234 3.02 1 97.06 99 ARG A N 1
ATOM 744 C CA . ARG A 1 99 ? 6.348 17.203 3.051 1 97.06 99 ARG A CA 1
ATOM 745 C C . ARG A 1 99 ? 5.023 16.531 3.414 1 97.06 99 ARG A C 1
ATOM 747 O O . ARG A 1 99 ? 4 17.203 3.545 1 97.06 99 ARG A O 1
ATOM 754 N N . VAL A 1 100 ? 4.973 15.25 3.525 1 97.38 100 VAL A N 1
ATOM 755 C CA . VAL A 1 100 ? 3.748 14.516 3.83 1 97.38 100 VAL A CA 1
ATOM 756 C C . VAL A 1 100 ? 3.201 14.969 5.184 1 97.38 100 VAL A C 1
ATOM 758 O O . VAL A 1 100 ? 3.945 15.055 6.164 1 97.38 100 VAL A O 1
ATOM 761 N N . PRO A 1 101 ? 1.929 15.266 5.258 1 95.06 101 PRO A N 1
ATOM 762 C CA . PRO A 1 101 ? 1.355 15.727 6.527 1 95.06 101 PRO A CA 1
ATOM 763 C C . PRO A 1 101 ? 1.067 14.578 7.492 1 95.06 101 PRO A C 1
ATOM 765 O O . PRO A 1 101 ? -0.056 14.445 7.988 1 95.06 101 PRO A O 1
ATOM 768 N N . ILE A 1 102 ? 2.025 13.836 7.887 1 93.38 102 ILE A N 1
ATOM 769 C CA . ILE A 1 102 ? 1.904 12.719 8.82 1 93.38 102 ILE A CA 1
ATOM 770 C C . ILE A 1 102 ? 2.059 13.227 10.25 1 93.38 102 ILE A C 1
ATOM 772 O O . ILE A 1 102 ? 2.734 14.227 10.492 1 93.38 102 ILE A O 1
ATOM 776 N N . THR A 1 103 ? 1.429 12.531 11.133 1 92.62 103 THR A N 1
ATOM 777 C CA . THR A 1 103 ? 1.629 12.859 12.539 1 92.62 103 THR A CA 1
ATOM 778 C C . THR A 1 103 ? 2.859 12.141 13.086 1 92.62 103 THR A C 1
ATOM 780 O O . THR A 1 103 ? 3.445 11.297 12.406 1 92.62 103 THR A O 1
ATOM 783 N N . GLU A 1 104 ? 3.209 12.422 14.32 1 93.94 104 GLU A N 1
ATOM 784 C CA . GLU A 1 104 ? 4.375 11.82 14.953 1 93.94 104 GLU A CA 1
ATOM 785 C C . GLU A 1 104 ? 4.176 10.328 15.172 1 93.94 104 GLU A C 1
ATOM 787 O O . GLU A 1 104 ? 5.137 9.594 15.414 1 93.94 104 GLU A O 1
ATOM 792 N N . GLN A 1 105 ? 2.994 9.852 15.125 1 93.62 105 GLN A N 1
ATOM 793 C CA . GLN A 1 105 ? 2.682 8.445 15.367 1 93.62 105 GLN A CA 1
ATOM 794 C C . GLN A 1 105 ? 2.76 7.637 14.07 1 93.62 105 GLN A C 1
ATOM 796 O O . GLN A 1 105 ? 2.562 6.422 14.086 1 93.62 105 GLN A O 1
ATOM 801 N N . GLY A 1 106 ? 3.029 8.352 13.023 1 95.38 106 GLY A N 1
ATOM 802 C CA . GLY A 1 106 ? 3.043 7.676 11.734 1 95.38 106 GLY A CA 1
ATOM 803 C C . GLY A 1 106 ? 4.426 7.602 11.117 1 95.38 106 GLY A C 1
ATOM 804 O O . GLY A 1 106 ? 5.414 7.969 11.75 1 95.38 106 GLY A O 1
ATOM 805 N N . SER A 1 107 ? 4.504 7.039 9.914 1 96.62 107 SER A N 1
ATOM 806 C CA . SER A 1 107 ? 5.73 6.934 9.141 1 96.62 107 SER A CA 1
ATOM 807 C C . SER A 1 107 ? 5.445 7.016 7.641 1 96.62 107 SER A C 1
ATOM 809 O O . SER A 1 107 ? 4.312 6.797 7.207 1 96.62 107 SER A O 1
ATOM 811 N N . VAL A 1 108 ? 6.465 7.379 6.914 1 98 108 VAL A N 1
ATOM 812 C CA . VAL A 1 108 ? 6.441 7.449 5.457 1 98 108 VAL A CA 1
ATOM 813 C C . VAL A 1 108 ? 7.539 6.566 4.875 1 98 108 VAL A C 1
ATOM 815 O O . VAL A 1 108 ? 8.695 6.652 5.289 1 98 108 VAL A O 1
ATOM 818 N N . GLU A 1 109 ? 7.203 5.715 3.998 1 98.19 109 GLU A N 1
ATOM 819 C CA . GLU A 1 109 ? 8.172 4.871 3.311 1 98.19 109 GLU A CA 1
ATOM 820 C C . GLU A 1 109 ? 8.219 5.184 1.818 1 98.19 109 GLU A C 1
ATOM 822 O O . GLU A 1 109 ? 7.18 5.262 1.163 1 98.19 109 GLU A O 1
ATOM 827 N N . VAL A 1 110 ? 9.422 5.387 1.322 1 98.75 110 VAL A N 1
ATOM 828 C CA . VAL A 1 110 ? 9.617 5.539 -0.115 1 98.75 110 VAL A CA 1
ATOM 829 C C . VAL A 1 110 ? 10.156 4.234 -0.704 1 98.75 110 VAL A C 1
ATOM 831 O O . VAL A 1 110 ? 11.18 3.719 -0.255 1 98.75 110 VAL A O 1
ATOM 834 N N . ARG A 1 111 ? 9.453 3.689 -1.615 1 98.56 111 ARG A N 1
ATOM 835 C CA . ARG A 1 111 ? 9.789 2.432 -2.273 1 98.56 111 ARG A CA 1
ATOM 836 C C . ARG A 1 111 ? 9.844 2.604 -3.789 1 98.56 111 ARG A C 1
ATOM 838 O O . ARG A 1 111 ? 8.891 3.107 -4.395 1 98.56 111 ARG A O 1
ATOM 845 N N . PRO A 1 112 ? 10.969 2.227 -4.434 1 98.38 112 PRO A N 1
ATOM 846 C CA . PRO A 1 112 ? 10.938 2.252 -5.898 1 98.38 112 PRO A CA 1
ATOM 847 C C . PRO A 1 112 ? 9.93 1.269 -6.484 1 98.38 112 PRO A C 1
ATOM 849 O O . PRO A 1 112 ? 9.711 0.194 -5.922 1 98.38 112 PRO A O 1
ATOM 852 N N . LEU A 1 113 ? 9.336 1.608 -7.633 1 98.19 113 LEU A N 1
ATOM 853 C CA . LEU A 1 113 ? 8.391 0.746 -8.328 1 98.19 113 LEU A CA 1
ATOM 854 C C . LEU A 1 113 ? 9.117 -0.248 -9.227 1 98.19 113 LEU A C 1
ATOM 856 O O . LEU A 1 113 ? 10.227 0.025 -9.695 1 98.19 113 LEU A O 1
ATOM 860 N N . LEU A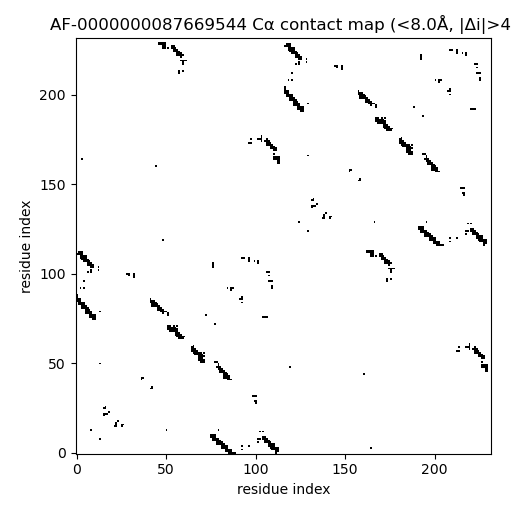 1 114 ? 8.461 -1.385 -9.422 1 94.69 114 LEU A N 1
ATOM 861 C CA . LEU A 1 114 ? 8.938 -2.297 -10.461 1 94.69 114 LEU A CA 1
ATOM 862 C C . LEU A 1 114 ? 8.742 -1.696 -11.844 1 94.69 114 LEU A C 1
ATOM 864 O O . LEU A 1 114 ? 7.73 -1.036 -12.102 1 94.69 114 LEU A O 1
ATOM 868 N N . GLU A 1 115 ? 9.766 -1.77 -12.695 1 81.88 115 GLU A N 1
ATOM 869 C CA . GLU A 1 115 ? 9.641 -1.292 -14.07 1 81.88 115 GLU A CA 1
ATOM 870 C C . GLU A 1 115 ? 8.672 -2.156 -14.867 1 81.88 115 GLU A C 1
ATOM 872 O O . GLU A 1 115 ? 8.672 -3.381 -14.734 1 81.88 115 GLU A O 1
ATOM 877 N N . MET A 1 116 ? 7.488 -1.646 -15.219 1 62.34 116 MET A N 1
ATOM 878 C CA . MET A 1 116 ? 6.578 -2.395 -16.078 1 62.34 116 MET A CA 1
ATOM 879 C C . MET A 1 116 ? 7.227 -2.689 -17.438 1 62.34 116 MET A C 1
ATOM 881 O O . MET A 1 116 ? 8.125 -1.963 -17.875 1 62.34 116 MET A O 1
ATOM 885 N N . MET B 1 1 ? -17.734 0.776 -7.043 1 96.62 1 MET B N 1
ATOM 886 C CA . MET B 1 1 ? -17.016 1.015 -5.789 1 96.62 1 MET B CA 1
ATOM 887 C C . MET B 1 1 ? -15.531 0.737 -5.945 1 96.62 1 MET B C 1
ATOM 889 O O . MET B 1 1 ? -15.133 -0.184 -6.664 1 96.62 1 MET B O 1
ATOM 893 N N . LYS B 1 2 ? -14.758 1.441 -5.309 1 98.44 2 LYS B N 1
ATOM 894 C CA . LYS B 1 2 ? -13.32 1.361 -5.531 1 98.44 2 LYS B CA 1
ATOM 895 C C . LYS B 1 2 ? -12.617 0.671 -4.367 1 98.44 2 LYS B C 1
ATOM 897 O O . LYS B 1 2 ? -12.883 0.98 -3.203 1 98.44 2 LYS B O 1
ATOM 902 N N . TYR B 1 3 ? -11.734 -0.273 -4.703 1 98.81 3 TYR B N 1
ATOM 903 C CA . TYR B 1 3 ? -10.977 -1.044 -3.723 1 98.81 3 TYR B CA 1
ATOM 904 C C . TYR B 1 3 ? -9.5 -1.115 -4.109 1 98.81 3 TYR B C 1
ATOM 906 O O . TYR B 1 3 ? -9.156 -1.032 -5.289 1 98.81 3 TYR B O 1
ATOM 914 N N . ALA B 1 4 ? -8.758 -1.271 -3.104 1 98.81 4 ALA B N 1
ATOM 915 C CA . ALA B 1 4 ? -7.383 -1.717 -3.309 1 98.81 4 ALA B CA 1
ATOM 916 C C . ALA B 1 4 ? -7.238 -3.203 -3 1 98.81 4 ALA B C 1
ATOM 918 O O . ALA B 1 4 ? -7.793 -3.697 -2.014 1 98.81 4 ALA B O 1
ATOM 919 N N . ILE B 1 5 ? -6.617 -3.895 -3.84 1 98.81 5 ILE B N 1
ATOM 920 C CA . ILE B 1 5 ? -6.098 -5.227 -3.561 1 98.81 5 ILE B CA 1
ATOM 921 C C . ILE B 1 5 ? -4.617 -5.137 -3.205 1 98.81 5 ILE B C 1
ATOM 923 O O . ILE B 1 5 ? -3.773 -4.906 -4.074 1 98.81 5 ILE B O 1
ATOM 927 N N . LEU B 1 6 ? -4.309 -5.277 -1.927 1 98.44 6 LEU B N 1
ATOM 928 C CA . LEU B 1 6 ? -2.959 -5.156 -1.384 1 98.44 6 LEU B CA 1
ATOM 929 C C . LEU B 1 6 ? -2.301 -6.523 -1.25 1 98.44 6 LEU B C 1
ATOM 931 O O . LEU B 1 6 ? -2.863 -7.43 -0.634 1 98.44 6 LEU B O 1
ATOM 935 N N . ILE B 1 7 ? -1.106 -6.609 -1.819 1 98.06 7 ILE B N 1
ATOM 936 C CA . ILE B 1 7 ? -0.416 -7.895 -1.851 1 98.06 7 ILE B CA 1
ATOM 937 C C . ILE B 1 7 ? 0.762 -7.871 -0.879 1 98.06 7 ILE B C 1
ATOM 939 O O . ILE B 1 7 ? 1.653 -7.027 -0.995 1 98.06 7 ILE B O 1
ATOM 943 N N . ARG B 1 8 ? 0.754 -8.766 0.065 1 97 8 ARG B N 1
ATOM 944 C CA . ARG B 1 8 ? 1.921 -8.953 0.921 1 97 8 ARG B CA 1
ATOM 945 C C . ARG B 1 8 ? 2.648 -10.25 0.584 1 97 8 ARG B C 1
ATOM 947 O O . ARG B 1 8 ? 2.023 -11.305 0.467 1 97 8 ARG B O 1
ATOM 954 N N . GLU B 1 9 ? 3.895 -10.133 0.434 1 96.25 9 GLU B N 1
ATOM 955 C CA . GLU B 1 9 ? 4.719 -11.266 0.008 1 96.25 9 GLU B CA 1
ATOM 956 C C . GLU B 1 9 ? 5.824 -11.547 1.019 1 96.25 9 GLU B C 1
ATOM 958 O O . GLU B 1 9 ? 6.242 -10.656 1.76 1 96.25 9 GLU B O 1
ATOM 963 N N . SER B 1 10 ? 6.289 -12.781 1.072 1 95.31 10 SER B N 1
ATOM 964 C CA . SER B 1 10 ? 7.375 -13.203 1.948 1 95.31 10 SER B CA 1
ATOM 965 C C . SER B 1 10 ? 8.734 -12.852 1.354 1 95.31 10 SER B C 1
ATOM 967 O O . SER B 1 10 ? 8.828 -12.5 0.175 1 95.31 10 SER B O 1
ATOM 969 N N . ALA B 1 11 ? 9.742 -12.984 2.238 1 94.31 11 ALA B N 1
ATOM 970 C CA . ALA B 1 11 ? 11.109 -12.789 1.761 1 94.31 11 ALA B CA 1
ATOM 971 C C . ALA B 1 11 ? 11.438 -13.75 0.623 1 94.31 11 ALA B C 1
ATOM 973 O O . ALA B 1 11 ? 12.109 -13.375 -0.34 1 94.31 11 ALA B O 1
ATOM 974 N N . ASP B 1 12 ? 10.984 -14.938 0.677 1 93.56 12 ASP B N 1
ATOM 975 C CA . ASP B 1 12 ? 11.211 -1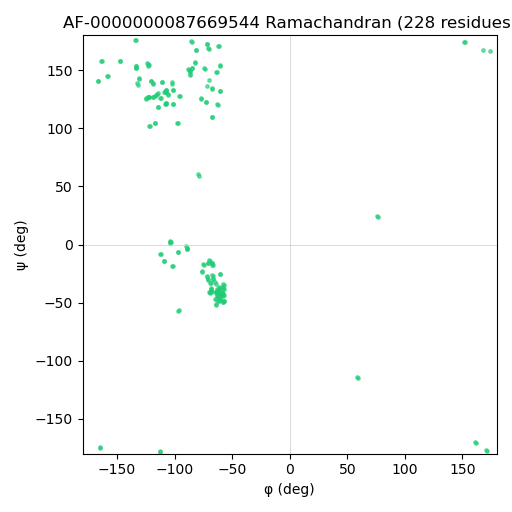5.93 -0.365 1 93.56 12 ASP B CA 1
ATOM 976 C C . ASP B 1 12 ? 10.555 -15.516 -1.678 1 93.56 12 ASP B C 1
ATOM 978 O O . ASP B 1 12 ? 11.117 -15.727 -2.756 1 93.56 12 ASP B O 1
ATOM 982 N N . ASP B 1 13 ? 9.375 -14.984 -1.572 1 94.25 13 ASP B N 1
ATOM 983 C CA . ASP B 1 13 ? 8.68 -14.508 -2.766 1 94.25 13 ASP B 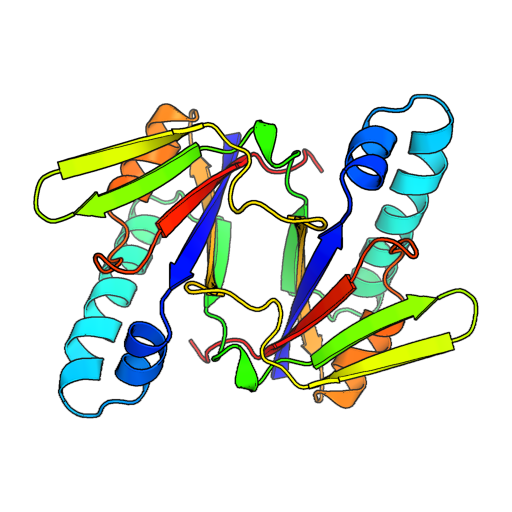CA 1
ATOM 984 C C . ASP B 1 13 ? 9.477 -13.398 -3.453 1 94.25 13 ASP B C 1
ATOM 986 O O . ASP B 1 13 ? 9.641 -13.414 -4.676 1 94.25 13 ASP B O 1
ATOM 990 N N . PHE B 1 14 ? 9.969 -12.461 -2.68 1 94.94 14 PHE B N 1
ATOM 991 C CA . PHE B 1 14 ? 10.75 -11.375 -3.246 1 94.94 14 PHE B CA 1
ATOM 992 C C . PHE B 1 14 ? 12.008 -11.906 -3.926 1 94.94 14 PHE B C 1
ATOM 994 O O . PHE B 1 14 ? 12.414 -11.414 -4.977 1 94.94 14 PHE B O 1
ATOM 1001 N N . ALA B 1 15 ? 12.594 -12.906 -3.371 1 93.19 15 ALA B N 1
ATOM 1002 C CA . ALA B 1 15 ? 13.812 -13.5 -3.924 1 93.19 15 ALA B CA 1
ATOM 1003 C C . ALA B 1 15 ? 13.531 -14.172 -5.266 1 93.19 15 ALA B C 1
ATOM 1005 O O . ALA B 1 15 ? 14.422 -14.266 -6.117 1 93.19 15 ALA B O 1
ATOM 1006 N N . LEU B 1 16 ? 12.32 -14.625 -5.484 1 91.94 16 LEU B N 1
ATOM 1007 C CA . LEU B 1 16 ? 11.938 -15.281 -6.73 1 91.94 16 LEU B CA 1
ATOM 1008 C C . LEU B 1 16 ? 11.969 -14.297 -7.895 1 91.94 16 LEU B C 1
ATOM 1010 O O . LEU B 1 16 ? 12.195 -14.688 -9.039 1 91.94 16 LEU B O 1
ATOM 1014 N N . ARG B 1 17 ? 11.734 -13.078 -7.656 1 90.62 17 ARG B N 1
ATOM 1015 C CA . ARG B 1 17 ? 11.602 -12.062 -8.695 1 90.62 17 ARG B CA 1
ATOM 1016 C C . ARG B 1 17 ? 12.852 -12 -9.562 1 90.62 17 ARG B C 1
ATOM 1018 O O . ARG B 1 17 ? 12.766 -11.766 -10.773 1 90.62 17 ARG B O 1
ATOM 1025 N N . ASP B 1 18 ? 13.938 -12.227 -8.922 1 87.44 18 ASP B N 1
ATOM 1026 C CA . ASP B 1 18 ? 15.203 -12.086 -9.633 1 87.44 18 ASP B CA 1
ATOM 1027 C C . ASP B 1 18 ? 15.789 -13.445 -9.984 1 87.44 18 ASP B C 1
ATOM 1029 O O . ASP B 1 18 ? 16.906 -13.539 -10.508 1 87.44 18 ASP B O 1
ATOM 1033 N N . ASN B 1 19 ? 15.023 -14.453 -9.617 1 90.62 19 ASN B N 1
ATOM 1034 C CA . ASN B 1 19 ? 15.5 -15.797 -9.945 1 90.62 19 ASN B CA 1
ATOM 1035 C C . ASN B 1 19 ? 15.375 -16.078 -11.438 1 90.62 19 ASN B C 1
ATOM 1037 O O . ASN B 1 19 ? 14.305 -15.938 -12.023 1 90.62 19 ASN B O 1
ATOM 1041 N N . PRO B 1 20 ? 16.422 -16.406 -12.094 1 88.94 20 PRO B N 1
ATOM 1042 C CA . PRO B 1 20 ? 16.406 -16.547 -13.555 1 88.94 20 PRO B CA 1
ATOM 1043 C C . PRO B 1 20 ? 15.508 -17.688 -14.023 1 88.94 20 PRO B C 1
ATOM 1045 O O . PRO B 1 20 ? 14.969 -17.641 -15.133 1 88.94 20 PRO B O 1
ATOM 1048 N N . THR B 1 21 ? 15.359 -18.75 -13.32 1 88.19 21 THR B N 1
ATOM 1049 C CA . THR B 1 21 ? 14.57 -19.906 -13.727 1 88.19 21 THR B CA 1
ATOM 1050 C C . THR B 1 21 ? 13.172 -19.844 -13.109 1 88.19 21 THR B C 1
ATOM 1052 O O . THR B 1 21 ? 12.18 -19.672 -13.828 1 88.19 21 THR B O 1
ATOM 1055 N N . ALA B 1 22 ? 13.141 -19.766 -11.773 1 85.31 22 ALA B N 1
ATOM 1056 C CA . ALA B 1 22 ? 11.867 -19.797 -11.07 1 85.31 22 ALA B CA 1
ATOM 1057 C C . ALA B 1 22 ? 11.117 -18.469 -11.211 1 85.31 22 ALA B C 1
ATOM 1059 O O . ALA B 1 22 ? 9.898 -18.422 -11.031 1 85.31 22 ALA B O 1
ATOM 1060 N N . GLY B 1 23 ? 11.82 -17.422 -11.586 1 88.75 23 GLY B N 1
ATOM 1061 C CA . GLY B 1 23 ? 11.258 -16.094 -11.695 1 88.75 23 GLY B CA 1
ATOM 1062 C C . GLY B 1 23 ? 10.312 -15.938 -12.875 1 88.75 23 GLY B C 1
ATOM 1063 O O . GLY B 1 23 ? 9.422 -15.094 -12.852 1 88.75 23 GLY B O 1
ATOM 1064 N N . GLU B 1 24 ? 10.523 -16.703 -13.875 1 89.62 24 GLU B N 1
ATOM 1065 C CA . GLU B 1 24 ? 9.68 -16.609 -15.062 1 89.62 24 GLU B CA 1
ATOM 1066 C C . GLU B 1 24 ? 8.234 -16.984 -14.742 1 89.62 24 GLU B C 1
ATOM 1068 O O . GLU B 1 24 ? 7.309 -16.281 -15.148 1 89.62 24 GLU B O 1
ATOM 1073 N N . LYS B 1 25 ? 8.094 -18.125 -14.125 1 90.31 25 LYS B N 1
ATOM 1074 C CA . LYS B 1 25 ? 6.746 -18.547 -13.742 1 90.31 25 LYS B CA 1
ATOM 1075 C C . LYS B 1 25 ? 6.086 -17.531 -12.828 1 90.31 25 LYS B C 1
ATOM 1077 O O . LYS B 1 25 ? 4.891 -17.25 -12.961 1 90.31 25 LYS B O 1
ATOM 1082 N N . TYR B 1 26 ? 6.863 -17.031 -11.898 1 91.19 26 TYR B N 1
ATOM 1083 C CA . TYR B 1 26 ? 6.383 -16 -10.977 1 91.19 26 TYR B CA 1
ATOM 1084 C C . TYR B 1 26 ? 5.887 -14.773 -11.742 1 91.19 26 TYR B C 1
ATOM 1086 O O . TYR B 1 26 ? 4.754 -14.328 -11.539 1 91.19 26 TYR B O 1
ATOM 1094 N N . ARG B 1 27 ? 6.645 -14.289 -12.648 1 91.94 27 ARG B N 1
ATOM 1095 C CA . ARG B 1 27 ? 6.316 -13.094 -13.422 1 91.94 27 ARG B CA 1
ATOM 1096 C C . ARG B 1 27 ? 5.145 -13.352 -14.359 1 91.94 27 ARG B C 1
ATOM 1098 O O . ARG B 1 27 ? 4.305 -12.477 -14.57 1 91.94 27 ARG B O 1
ATOM 1105 N N . ALA B 1 28 ? 5.09 -14.523 -14.93 1 93.88 28 ALA B N 1
ATOM 1106 C CA . ALA B 1 28 ? 4.012 -14.875 -15.852 1 93.88 28 ALA B CA 1
ATOM 1107 C C . ALA B 1 28 ? 2.66 -14.859 -15.141 1 93.88 28 ALA B C 1
ATOM 1109 O O . ALA B 1 28 ? 1.656 -14.43 -15.719 1 93.88 28 ALA B O 1
ATOM 1110 N N . GLY B 1 29 ? 2.592 -15.367 -13.93 1 95.12 29 GLY B N 1
ATOM 1111 C CA . GLY B 1 29 ? 1.366 -15.328 -13.148 1 95.12 29 GLY B CA 1
ATOM 1112 C C . GLY B 1 29 ? 0.856 -13.914 -12.914 1 95.12 29 GLY B C 1
ATOM 1113 O O . GLY B 1 29 ? -0.339 -13.648 -13.062 1 95.12 29 GLY B O 1
ATOM 1114 N N . TRP B 1 30 ? 1.722 -13.055 -12.594 1 96.38 30 TRP B N 1
ATOM 1115 C CA . TRP B 1 30 ? 1.35 -11.664 -12.359 1 96.38 30 TRP B CA 1
ATOM 1116 C C . TRP B 1 30 ? 0.943 -10.984 -13.664 1 96.38 30 TRP B C 1
ATOM 1118 O O . TRP B 1 30 ? 0.023 -10.164 -13.68 1 96.38 30 TRP B O 1
ATOM 1128 N N . GLY B 1 31 ? 1.688 -11.273 -14.688 1 96.56 31 GLY B N 1
ATOM 1129 C CA . GLY B 1 31 ? 1.295 -10.773 -15.992 1 96.56 31 GLY B CA 1
ATOM 1130 C C . GLY B 1 31 ? -0.105 -11.203 -16.391 1 96.56 31 GLY B C 1
ATOM 1131 O O . GLY B 1 31 ? -0.891 -10.383 -16.875 1 96.56 31 GLY B O 1
ATOM 1132 N N . ALA B 1 32 ? -0.403 -12.414 -16.266 1 97.88 32 ALA B N 1
ATOM 1133 C CA . ALA B 1 32 ? -1.718 -12.945 -16.625 1 97.88 32 ALA B CA 1
ATOM 1134 C C . ALA B 1 32 ? -2.812 -12.297 -15.773 1 97.88 32 ALA B C 1
ATOM 1136 O O . ALA B 1 32 ? -3.887 -11.969 -16.281 1 97.88 32 ALA B O 1
ATOM 1137 N N . TYR B 1 33 ? -2.555 -12.156 -14.578 1 98 33 TYR B N 1
ATOM 1138 C CA . TYR B 1 33 ? -3.523 -11.539 -13.68 1 98 33 TYR B CA 1
ATOM 1139 C C . TYR B 1 33 ? -3.803 -10.094 -14.086 1 98 33 TYR B C 1
ATOM 1141 O O . TYR B 1 33 ? -4.961 -9.688 -14.18 1 98 33 TYR B O 1
ATOM 1149 N N . THR B 1 34 ? -2.756 -9.344 -14.312 1 98.12 34 THR B N 1
ATOM 1150 C CA . THR B 1 34 ? -2.9 -7.957 -14.727 1 98.12 34 THR B CA 1
ATOM 1151 C C . THR B 1 34 ? -3.678 -7.867 -16.031 1 98.12 34 THR B C 1
ATOM 1153 O O . THR B 1 34 ? -4.574 -7.031 -16.172 1 98.12 34 THR B O 1
ATOM 1156 N N . GLN B 1 35 ? -3.375 -8.742 -16.922 1 98.12 35 GLN B N 1
ATOM 1157 C CA . GLN B 1 35 ? -4.074 -8.758 -18.203 1 98.12 35 GLN B CA 1
ATOM 1158 C C . GLN B 1 35 ? -5.562 -9.039 -18.016 1 98.12 35 GLN B C 1
ATOM 1160 O O . GLN B 1 35 ? -6.406 -8.453 -18.688 1 98.12 35 GLN B O 1
ATOM 1165 N N . ALA B 1 36 ? -5.875 -9.953 -17.156 1 98.56 36 ALA B N 1
ATOM 1166 C CA . ALA B 1 36 ? -7.273 -10.266 -16.875 1 98.56 36 ALA B CA 1
ATOM 1167 C C . ALA B 1 36 ? -8.016 -9.047 -16.359 1 98.56 36 ALA B C 1
ATOM 1169 O O . ALA B 1 36 ? -9.148 -8.773 -16.75 1 98.56 36 ALA B O 1
ATOM 1170 N N . LEU B 1 37 ? -7.43 -8.336 -15.375 1 98.62 37 LEU B N 1
ATOM 1171 C CA . LEU B 1 37 ? -8.031 -7.121 -14.828 1 98.62 37 LEU B CA 1
ATOM 1172 C C . LEU B 1 37 ? -8.266 -6.09 -15.922 1 98.62 37 LEU B C 1
ATOM 1174 O O . LEU B 1 37 ? -9.32 -5.449 -15.961 1 98.62 37 LEU B O 1
ATOM 1178 N N . LEU B 1 38 ? -7.305 -5.918 -16.781 1 98.31 38 LEU B N 1
ATOM 1179 C CA . LEU B 1 38 ? -7.387 -4.957 -17.875 1 98.31 38 LEU B CA 1
ATOM 1180 C C . LEU B 1 38 ? -8.484 -5.348 -18.859 1 98.31 38 LEU B C 1
ATOM 1182 O O . LEU B 1 38 ? -9.281 -4.504 -19.281 1 98.31 38 LEU B O 1
ATOM 1186 N N . GLN B 1 39 ? -8.508 -6.566 -19.219 1 98.56 39 GLN B N 1
ATOM 1187 C CA . GLN B 1 39 ? -9.5 -7.059 -20.172 1 98.56 39 GLN B CA 1
ATOM 1188 C C . GLN B 1 39 ? -10.914 -6.91 -19.625 1 98.56 39 GLN B C 1
ATOM 1190 O O . GLN B 1 39 ? -11.852 -6.625 -20.375 1 98.56 39 GLN B O 1
ATOM 1195 N N . ALA B 1 40 ? -11.07 -7.156 -18.359 1 98.5 40 ALA B N 1
ATOM 1196 C CA . ALA B 1 40 ? -12.375 -7.004 -17.719 1 98.5 40 ALA B CA 1
ATOM 1197 C C . ALA B 1 40 ? -12.758 -5.531 -17.594 1 98.5 40 ALA B C 1
ATOM 1199 O O . ALA B 1 40 ? -13.922 -5.207 -17.328 1 98.5 40 ALA B O 1
ATOM 1200 N N . GLY B 1 41 ? -11.797 -4.633 -17.75 1 98.62 41 GLY B N 1
ATOM 1201 C CA . GLY B 1 41 ? -12.039 -3.199 -17.688 1 98.62 41 GLY B CA 1
ATOM 1202 C C . GLY B 1 41 ? -12.227 -2.682 -16.281 1 98.62 41 GLY B C 1
ATOM 1203 O O . GLY B 1 41 ? -12.828 -1.628 -16.078 1 98.62 41 GLY B O 1
ATOM 1204 N N . VAL B 1 42 ? -11.711 -3.367 -15.312 1 98.75 42 VAL B N 1
ATOM 1205 C CA . VAL B 1 42 ? -12.016 -2.996 -13.938 1 98.75 42 VAL B CA 1
ATOM 1206 C C . VAL B 1 42 ? -10.781 -2.383 -13.281 1 98.75 42 VAL B C 1
ATOM 1208 O O . VAL B 1 42 ? -10.875 -1.799 -12.195 1 98.75 42 VAL B O 1
ATOM 1211 N N . MET B 1 43 ? -9.586 -2.504 -13.828 1 98.62 43 MET B N 1
ATOM 1212 C CA . MET B 1 43 ? -8.359 -1.974 -13.234 1 98.62 43 MET B CA 1
ATOM 1213 C C . MET B 1 43 ? -8.258 -0.468 -13.445 1 98.62 43 MET B C 1
ATOM 1215 O O . MET B 1 43 ? -8.312 0.007 -14.586 1 98.62 43 MET B O 1
ATOM 1219 N N . THR B 1 44 ? -8.086 0.277 -12.375 1 98 44 THR B N 1
ATOM 1220 C CA . THR B 1 44 ? -7.992 1.729 -12.469 1 98 44 THR B CA 1
ATOM 1221 C C . THR B 1 44 ? -6.586 2.207 -12.117 1 98 44 THR B C 1
ATOM 1223 O O . THR B 1 44 ? -6.277 3.395 -12.242 1 98 44 THR B O 1
ATOM 1226 N N . GLY B 1 45 ? -5.754 1.321 -11.641 1 97.12 45 GLY B N 1
ATOM 1227 C CA . GLY B 1 45 ? -4.379 1.645 -11.297 1 97.12 45 GLY B CA 1
ATOM 1228 C C . GLY B 1 45 ? -3.666 0.526 -10.562 1 97.12 45 GLY B C 1
ATOM 1229 O O . GLY B 1 45 ? -4.227 -0.556 -10.375 1 97.12 45 GLY B O 1
ATOM 1230 N N . GLY B 1 46 ? -2.387 0.835 -10.172 1 97.44 46 GLY B N 1
ATOM 1231 C CA . GLY B 1 46 ? -1.593 -0.127 -9.422 1 97.44 46 GLY B CA 1
ATOM 1232 C C . GLY B 1 46 ? -0.101 0.03 -9.648 1 97.44 46 GLY B C 1
ATOM 1233 O O . GLY B 1 46 ? 0.329 0.87 -10.438 1 97.44 46 GLY B O 1
ATOM 1234 N N . ALA B 1 47 ? 0.587 -0.751 -8.891 1 97.81 47 ALA B N 1
ATOM 1235 C CA . ALA B 1 47 ? 2.043 -0.777 -9 1 97.81 47 ALA B CA 1
ATOM 1236 C C . ALA B 1 47 ? 2.629 -1.976 -8.266 1 97.81 47 ALA B C 1
ATOM 1238 O O . ALA B 1 47 ? 2.127 -2.369 -7.207 1 97.81 47 ALA B O 1
ATOM 1239 N N . GLY B 1 48 ? 3.645 -2.535 -8.906 1 97.5 48 GLY B N 1
ATOM 1240 C CA . GLY B 1 48 ? 4.547 -3.391 -8.148 1 97.5 48 GLY B CA 1
ATOM 1241 C C . GLY B 1 48 ? 5.668 -2.625 -7.473 1 97.5 48 GLY B C 1
ATOM 1242 O O . GLY B 1 48 ? 6.176 -1.644 -8.023 1 97.5 48 GLY B O 1
ATOM 1243 N N . LEU B 1 49 ? 6.086 -3.119 -6.273 1 97.88 49 LEU B N 1
ATOM 1244 C CA . LEU B 1 49 ? 7.141 -2.463 -5.508 1 97.88 49 LEU B CA 1
ATOM 1245 C C . LEU B 1 49 ? 8.398 -3.322 -5.477 1 97.88 49 LEU B C 1
ATOM 1247 O O . LEU B 1 49 ? 8.32 -4.547 -5.359 1 97.88 49 LEU B O 1
ATOM 1251 N N . LYS B 1 50 ? 9.578 -2.658 -5.605 1 97 50 LYS B N 1
ATOM 1252 C CA . LYS B 1 50 ? 10.812 -3.396 -5.348 1 97 50 LYS B CA 1
ATOM 1253 C C . LYS B 1 50 ? 10.867 -3.891 -3.906 1 97 50 LYS B C 1
ATOM 1255 O O . LYS B 1 50 ? 10.031 -3.516 -3.084 1 97 50 LYS B O 1
ATOM 1260 N N . ALA B 1 51 ? 11.82 -4.699 -3.607 1 96.19 51 ALA B N 1
ATOM 1261 C CA . ALA B 1 51 ? 11.922 -5.371 -2.314 1 96.19 51 ALA B CA 1
ATOM 1262 C C . ALA B 1 51 ? 12.039 -4.363 -1.178 1 96.19 51 ALA B C 1
ATOM 1264 O O . ALA B 1 51 ? 12.531 -3.248 -1.377 1 96.19 51 ALA B O 1
ATOM 1265 N N . PRO B 1 52 ? 11.602 -4.762 0.058 1 96.31 52 PRO B N 1
ATOM 1266 C CA . PRO B 1 52 ? 11.555 -3.822 1.18 1 96.31 52 PRO B CA 1
ATOM 1267 C C . PRO B 1 52 ? 12.93 -3.246 1.524 1 96.31 52 PRO B C 1
ATOM 1269 O O . PRO B 1 52 ? 13.023 -2.129 2.041 1 96.31 52 PRO B O 1
ATOM 1272 N N . GLU B 1 53 ? 13.984 -3.949 1.206 1 95.75 53 GLU B N 1
ATOM 1273 C CA . GLU B 1 53 ? 15.344 -3.494 1.499 1 95.75 53 GLU B CA 1
ATOM 1274 C C . GLU B 1 53 ? 15.703 -2.266 0.667 1 9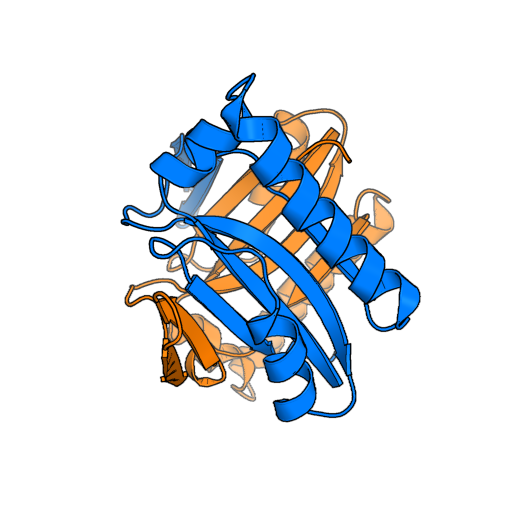5.75 53 GLU B C 1
ATOM 1276 O O . GLU B 1 53 ? 16.656 -1.555 0.983 1 95.75 53 GLU B O 1
ATOM 1281 N N . THR B 1 54 ? 14.953 -2.023 -0.326 1 96.38 54 THR B N 1
ATOM 1282 C CA . THR B 1 54 ? 15.227 -0.878 -1.188 1 96.38 54 THR B CA 1
ATOM 1283 C C . THR B 1 54 ? 14.516 0.369 -0.671 1 96.38 54 THR B C 1
ATOM 1285 O O . THR B 1 54 ? 14.664 1.455 -1.235 1 96.38 54 THR B O 1
ATOM 1288 N N . GLY B 1 55 ? 13.719 0.231 0.392 1 97.12 55 GLY B N 1
ATOM 1289 C CA . GLY B 1 55 ? 12.922 1.326 0.92 1 97.12 55 GLY B CA 1
ATOM 1290 C C . GLY B 1 55 ? 13.703 2.248 1.835 1 97.12 55 GLY B C 1
ATOM 1291 O O . GLY B 1 55 ? 14.719 1.845 2.416 1 97.12 55 GLY B O 1
ATOM 1292 N N . THR B 1 56 ? 13.219 3.441 1.926 1 97.81 56 THR B N 1
ATOM 1293 C CA . THR B 1 56 ? 13.641 4.434 2.906 1 97.81 56 THR B CA 1
ATOM 1294 C C . THR B 1 56 ? 12.453 4.902 3.75 1 97.81 56 THR B C 1
ATOM 1296 O O . THR B 1 56 ? 11.43 5.328 3.211 1 97.81 56 THR B O 1
ATOM 1299 N N . VAL B 1 57 ? 12.617 4.82 5.027 1 97 57 VAL B N 1
ATOM 1300 C CA . VAL B 1 57 ? 11.523 5.148 5.941 1 97 57 VAL B CA 1
ATOM 1301 C C . VAL B 1 57 ? 11.828 6.465 6.656 1 97 57 VAL B C 1
ATOM 1303 O O . VAL B 1 57 ? 12.93 6.664 7.164 1 97 57 VAL B O 1
ATOM 1306 N N . LEU B 1 58 ? 10.836 7.289 6.629 1 97.62 58 LEU B N 1
ATOM 1307 C CA . LEU B 1 58 ? 10.922 8.617 7.227 1 97.62 58 LEU B CA 1
ATOM 1308 C C . LEU B 1 58 ? 9.898 8.781 8.336 1 97.62 58 LEU B C 1
ATOM 1310 O O . LEU B 1 58 ? 8.727 8.422 8.172 1 97.62 58 LEU B O 1
ATOM 1314 N N . ARG B 1 59 ? 10.43 9.203 9.5 1 96.75 59 ARG B N 1
ATOM 1315 C CA . ARG B 1 59 ? 9.57 9.656 10.594 1 96.75 59 ARG B CA 1
ATOM 1316 C C . ARG B 1 59 ? 9.844 11.117 10.938 1 96.75 59 ARG B C 1
ATOM 1318 O O . ARG B 1 59 ? 11 11.555 10.945 1 96.75 59 ARG B O 1
ATOM 1325 N N . ILE B 1 60 ? 8.805 11.781 11.156 1 93.5 60 ILE B N 1
ATOM 1326 C CA . ILE B 1 60 ? 8.93 13.195 11.5 1 93.5 60 ILE B CA 1
ATOM 1327 C C . ILE B 1 60 ? 8.453 13.414 12.938 1 93.5 60 ILE B C 1
ATOM 1329 O O . ILE B 1 60 ? 7.316 13.086 13.273 1 93.5 60 ILE B O 1
ATOM 1333 N N . ARG B 1 61 ? 9.344 13.875 13.773 1 91.69 61 ARG B N 1
ATOM 1334 C CA . ARG B 1 61 ? 9.078 14.195 15.172 1 91.69 61 ARG B CA 1
ATOM 1335 C C . ARG B 1 61 ? 9.398 15.656 15.469 1 91.69 61 ARG B C 1
ATOM 1337 O O . ARG B 1 61 ? 10.547 16 15.734 1 91.69 61 ARG B O 1
ATOM 1344 N N . GLY B 1 62 ? 8.352 16.375 15.516 1 86.12 62 GLY B N 1
ATOM 1345 C CA . GLY B 1 62 ? 8.633 17.797 15.648 1 86.12 62 GLY B CA 1
ATOM 1346 C C . GLY B 1 62 ? 9.492 18.359 14.523 1 86.12 62 GLY B C 1
ATOM 1347 O O . GLY B 1 62 ? 9.133 18.234 13.352 1 86.12 62 GLY B O 1
ATOM 1348 N N . ASP B 1 63 ? 10.703 18.781 14.828 1 87.25 63 ASP B N 1
ATOM 1349 C CA . ASP B 1 63 ? 11.578 19.359 13.82 1 87.25 63 ASP B CA 1
ATOM 1350 C C . ASP B 1 63 ? 12.656 18.375 13.391 1 87.25 63 ASP B C 1
ATOM 1352 O O . ASP B 1 63 ? 13.516 18.688 12.57 1 87.25 63 ASP B O 1
ATOM 1356 N N . LYS B 1 64 ? 12.531 17.25 13.938 1 92.56 64 LYS B N 1
ATOM 1357 C CA . LYS B 1 64 ? 13.539 16.25 13.641 1 92.56 64 LYS B CA 1
ATOM 1358 C C . LYS B 1 64 ? 13.008 15.227 12.625 1 92.56 64 LYS B C 1
ATOM 1360 O O . LYS B 1 64 ? 11.852 14.805 12.711 1 92.56 64 LYS B O 1
ATOM 1365 N N . ARG B 1 65 ? 13.875 14.891 11.758 1 94.19 65 ARG B N 1
ATOM 1366 C CA . ARG B 1 65 ? 13.609 13.836 10.789 1 94.19 65 ARG B CA 1
ATOM 1367 C C . ARG B 1 65 ? 14.5 12.625 11.039 1 94.19 65 ARG B C 1
ATOM 1369 O O . ARG B 1 65 ? 15.711 12.758 11.211 1 94.19 65 ARG B O 1
ATOM 1376 N N . GLU B 1 66 ? 13.859 11.523 11.164 1 95.94 66 GLU B N 1
ATOM 1377 C CA . GLU B 1 66 ? 14.578 10.258 11.266 1 95.94 66 GLU B CA 1
ATOM 1378 C C . GLU B 1 66 ? 14.43 9.438 9.984 1 95.94 66 GLU B C 1
ATOM 1380 O O . GLU B 1 66 ? 13.312 9.148 9.547 1 95.94 66 GLU B O 1
ATOM 1385 N N . VAL B 1 67 ? 15.555 9.133 9.414 1 96.12 67 VAL B N 1
ATOM 1386 C CA . VAL B 1 67 ? 15.562 8.375 8.164 1 96.12 67 VAL B CA 1
ATOM 1387 C C . VAL B 1 67 ? 16.25 7.031 8.383 1 96.12 67 VAL B C 1
ATOM 1389 O O . VAL B 1 67 ? 17.328 6.969 8.977 1 96.12 67 VAL B O 1
ATOM 1392 N N . GLN B 1 68 ? 15.586 6.004 8 1 95.5 68 GLN B N 1
ATOM 1393 C CA . GLN B 1 68 ? 16.156 4.664 8.094 1 95.5 68 GLN B CA 1
ATOM 1394 C C . GLN B 1 68 ? 15.992 3.898 6.789 1 95.5 68 GLN B C 1
ATOM 1396 O O . GLN B 1 68 ? 14.969 4.016 6.117 1 95.5 68 GLN B O 1
ATOM 1401 N N . ASP B 1 69 ? 17.047 3.127 6.543 1 95.44 69 ASP B N 1
ATOM 1402 C CA . ASP B 1 69 ? 16.922 2.23 5.395 1 95.44 69 ASP B CA 1
ATOM 1403 C C . ASP B 1 69 ? 16.016 1.054 5.711 1 95.44 69 ASP B C 1
ATOM 1405 O O . ASP B 1 69 ? 15.961 0.584 6.848 1 95.44 69 ASP B O 1
ATOM 1409 N N . GLY B 1 70 ? 15.398 0.557 4.691 1 93.75 70 GLY B N 1
ATOM 1410 C CA . GLY B 1 70 ? 14.617 -0.66 4.859 1 93.75 70 GLY B CA 1
ATOM 1411 C C . GLY B 1 70 ? 15.477 -1.892 5.082 1 93.75 70 GLY B C 1
ATOM 1412 O O . GLY B 1 70 ? 16.703 -1.816 5.027 1 93.75 70 GLY B O 1
ATOM 1413 N N . PRO B 1 71 ? 14.734 -2.865 5.438 1 93.25 71 PRO B N 1
ATOM 1414 C CA . PRO B 1 71 ? 13.289 -3.08 5.355 1 93.25 71 PRO B CA 1
ATOM 1415 C C . PRO B 1 71 ? 12.539 -2.518 6.559 1 93.25 71 PRO B C 1
ATOM 1417 O O . PRO B 1 71 ? 13.109 -2.402 7.648 1 93.25 71 PRO B O 1
ATOM 1420 N N . PHE B 1 72 ? 11.391 -2.125 6.43 1 87.69 72 PHE B N 1
ATOM 1421 C CA . PHE B 1 72 ? 10.422 -1.714 7.438 1 87.69 72 PHE B CA 1
ATOM 1422 C C . PHE B 1 72 ? 9 -1.806 6.891 1 87.69 72 PHE B C 1
ATOM 1424 O O . PHE B 1 72 ? 8.758 -1.521 5.715 1 87.69 72 PHE B O 1
ATOM 1431 N N . PRO B 1 73 ? 8.055 -2.182 7.828 1 79.19 73 PRO B N 1
ATOM 1432 C CA . PRO B 1 73 ? 8.289 -2.689 9.18 1 79.19 73 PRO B CA 1
ATOM 1433 C C . PRO B 1 73 ? 8.844 -4.109 9.195 1 79.19 73 PRO B C 1
ATOM 1435 O O . PRO B 1 73 ? 8.938 -4.746 8.141 1 79.19 73 PRO B O 1
ATOM 1438 N N . ASP B 1 74 ? 9.219 -4.543 10.422 1 79.69 74 ASP B N 1
ATOM 1439 C CA . ASP B 1 74 ? 9.609 -5.945 10.562 1 79.69 74 ASP B CA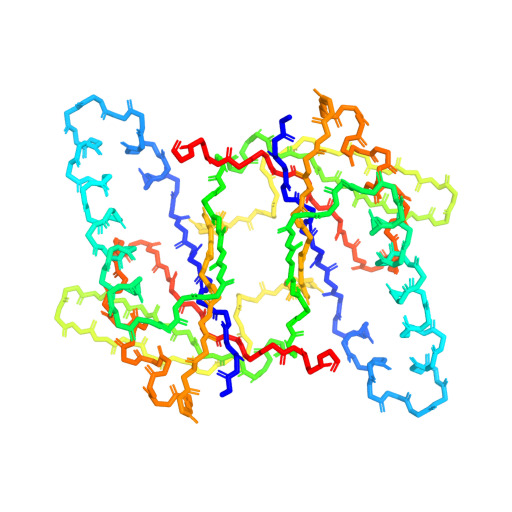 1
ATOM 1440 C C . ASP B 1 74 ? 8.398 -6.863 10.422 1 79.69 74 ASP B C 1
ATOM 1442 O O . ASP B 1 74 ? 7.277 -6.488 10.781 1 79.69 74 ASP B O 1
ATOM 1446 N N . GLY B 1 75 ? 8.523 -8.031 9.781 1 84.62 75 GLY B N 1
ATOM 1447 C CA . GLY B 1 75 ? 7.438 -8.984 9.633 1 84.62 75 GLY B CA 1
ATOM 1448 C C . GLY B 1 75 ? 7.746 -10.086 8.625 1 84.62 75 GLY B C 1
ATOM 1449 O O . GLY B 1 75 ? 8.703 -9.977 7.855 1 84.62 75 GLY B O 1
ATOM 1450 N N . LYS B 1 76 ? 6.918 -11.07 8.672 1 88.12 76 LYS B N 1
ATOM 1451 C CA . LYS B 1 76 ? 7.09 -12.227 7.793 1 88.12 76 LYS B CA 1
ATOM 1452 C C . LYS B 1 76 ? 6.656 -11.906 6.367 1 88.12 76 LYS B C 1
ATOM 1454 O O . LYS B 1 76 ? 7.109 -12.547 5.414 1 88.12 76 LYS B O 1
ATOM 1459 N N . GLU B 1 77 ? 5.797 -10.898 6.262 1 94.06 77 GLU B N 1
ATOM 1460 C CA . GLU B 1 77 ? 5.285 -10.492 4.961 1 94.06 77 GLU B CA 1
ATOM 1461 C C . GLU B 1 77 ? 5.355 -8.977 4.789 1 94.06 77 GLU B C 1
ATOM 1463 O O . GLU B 1 77 ? 5.086 -8.227 5.734 1 94.06 77 GLU B O 1
ATOM 1468 N N . GLN B 1 78 ? 5.75 -8.555 3.578 1 95.5 78 GLN B N 1
ATOM 1469 C CA . GLN B 1 78 ? 5.852 -7.133 3.25 1 95.5 78 GLN B CA 1
ATOM 1470 C C . GLN B 1 78 ? 5.012 -6.789 2.021 1 95.5 78 GLN B C 1
ATOM 1472 O O . GLN B 1 78 ? 4.723 -7.66 1.199 1 95.5 78 GLN B O 1
ATOM 1477 N N . LEU B 1 79 ? 4.668 -5.504 1.984 1 97 79 LEU B N 1
ATOM 1478 C CA . LEU B 1 79 ? 3.9 -5.043 0.831 1 97 79 LEU B CA 1
ATOM 1479 C C . LEU B 1 79 ? 4.707 -5.199 -0.454 1 97 79 LEU B C 1
ATOM 1481 O O . LEU B 1 79 ? 5.785 -4.613 -0.592 1 97 79 LEU B O 1
ATOM 1485 N N . GLY B 1 80 ? 4.152 -5.953 -1.339 1 97.06 80 GLY B N 1
ATOM 1486 C CA . GLY B 1 80 ? 4.832 -6.168 -2.609 1 97.06 80 GLY B CA 1
ATOM 1487 C C . GLY B 1 80 ? 4.254 -5.336 -3.738 1 97.06 80 GLY B C 1
ATOM 1488 O O . GLY B 1 80 ? 4.887 -5.184 -4.785 1 97.06 80 GLY B O 1
ATOM 1489 N N . GLY B 1 81 ? 3.041 -4.848 -3.557 1 97.94 81 GLY B N 1
ATOM 1490 C CA . GLY B 1 81 ? 2.32 -4.059 -4.547 1 97.94 81 GLY B CA 1
ATOM 1491 C C . GLY B 1 81 ? 0.827 -4.004 -4.289 1 97.94 81 GLY B C 1
ATOM 1492 O O . GLY B 1 81 ? 0.362 -4.379 -3.213 1 97.94 81 GLY B O 1
ATOM 1493 N N . PHE B 1 82 ? 0.16 -3.449 -5.324 1 98.75 82 PHE B N 1
ATOM 1494 C CA . PHE B 1 82 ? -1.284 -3.322 -5.164 1 98.75 82 PHE B CA 1
ATOM 1495 C C . PHE B 1 82 ? -1.955 -3.076 -6.512 1 98.75 82 PHE B C 1
ATOM 1497 O O . PHE B 1 82 ? -1.312 -2.611 -7.457 1 98.75 82 PHE B O 1
ATOM 1504 N N . TYR B 1 83 ? -3.158 -3.367 -6.574 1 98.75 83 TYR B N 1
ATOM 1505 C CA . TYR B 1 83 ? -4.062 -3.033 -7.668 1 98.75 83 TYR B CA 1
ATOM 1506 C C . TYR B 1 83 ? -5.227 -2.182 -7.176 1 98.75 83 TYR B C 1
ATOM 1508 O O . TYR B 1 83 ? -5.766 -2.424 -6.094 1 98.75 83 TYR B O 1
ATOM 1516 N N . LEU B 1 84 ? -5.582 -1.271 -7.934 1 98.69 84 LEU B N 1
ATOM 1517 C CA . LEU B 1 84 ? -6.809 -0.512 -7.715 1 98.69 84 LEU B CA 1
ATOM 1518 C C . LEU B 1 84 ? -7.891 -0.923 -8.711 1 98.69 84 LEU B C 1
ATOM 1520 O O . LEU B 1 84 ? -7.641 -0.968 -9.914 1 98.69 84 LEU B O 1
ATOM 1524 N N . ILE B 1 85 ? -9.039 -1.22 -8.188 1 98.81 85 ILE B N 1
ATOM 1525 C CA . ILE B 1 85 ? -10.094 -1.715 -9.062 1 98.81 85 ILE B CA 1
ATOM 1526 C C . ILE B 1 85 ? -11.398 -0.988 -8.758 1 98.81 85 ILE B C 1
ATOM 1528 O O . ILE B 1 85 ? -11.586 -0.458 -7.664 1 98.81 85 ILE B O 1
ATOM 1532 N N . ASP B 1 86 ? -12.25 -0.868 -9.75 1 98.69 86 ASP B N 1
ATOM 1533 C CA . ASP B 1 86 ? -13.609 -0.354 -9.664 1 98.69 86 ASP B CA 1
ATOM 1534 C C . ASP B 1 86 ? -14.625 -1.428 -10.047 1 98.69 86 ASP B C 1
ATOM 1536 O O . ASP B 1 86 ? -14.742 -1.787 -11.227 1 98.69 86 ASP B O 1
ATOM 1540 N N . VAL B 1 87 ? -15.297 -1.981 -9.016 1 98.69 87 VAL B N 1
ATOM 1541 C CA . VAL B 1 87 ? -16.219 -3.1 -9.18 1 98.69 87 VAL B CA 1
ATOM 1542 C C . VAL B 1 87 ? -17.516 -2.824 -8.414 1 98.69 87 VAL B C 1
ATOM 1544 O O . VAL B 1 87 ? -17.625 -1.812 -7.715 1 98.69 87 VAL B O 1
ATOM 1547 N N . ALA B 1 88 ? -18.453 -3.703 -8.539 1 98.38 88 ALA B N 1
ATOM 1548 C CA . ALA B 1 88 ? -19.812 -3.426 -8.07 1 98.38 88 ALA B CA 1
ATOM 1549 C C . ALA B 1 88 ? -19.875 -3.355 -6.551 1 98.38 88 ALA B C 1
ATOM 1551 O O . ALA B 1 88 ? -20.625 -2.553 -5.988 1 98.38 88 ALA B O 1
ATOM 1552 N N . ASP B 1 89 ? -19.156 -4.262 -5.883 1 97.69 89 ASP B N 1
ATOM 1553 C CA . ASP B 1 89 ? -19.203 -4.359 -4.426 1 97.69 89 ASP B CA 1
ATOM 1554 C C . ASP B 1 89 ? -18.047 -5.184 -3.891 1 97.69 89 ASP B C 1
ATOM 1556 O O . ASP B 1 89 ? -17.172 -5.598 -4.656 1 97.69 89 ASP B O 1
ATOM 1560 N N . ILE B 1 90 ? -18.047 -5.434 -2.604 1 97.06 90 ILE B N 1
ATOM 1561 C CA . ILE B 1 90 ? -16.938 -6.105 -1.94 1 97.06 90 ILE B CA 1
ATOM 1562 C C . ILE B 1 90 ? -16.875 -7.566 -2.381 1 97.06 90 ILE B C 1
ATOM 1564 O O . ILE B 1 90 ? -15.789 -8.133 -2.516 1 97.06 90 ILE B O 1
ATOM 1568 N N . ASP B 1 91 ? -18.016 -8.164 -2.643 1 97.44 91 ASP B N 1
ATOM 1569 C CA . ASP B 1 91 ? -18 -9.547 -3.109 1 97.44 91 ASP B CA 1
ATOM 1570 C C . ASP B 1 91 ? -17.281 -9.68 -4.441 1 97.44 91 ASP B C 1
ATOM 1572 O O . ASP B 1 91 ? -16.469 -10.594 -4.633 1 97.44 91 ASP B O 1
ATOM 1576 N N . ALA B 1 92 ? -17.562 -8.75 -5.32 1 98.62 92 ALA B N 1
ATOM 1577 C CA . ALA B 1 92 ? -16.859 -8.727 -6.605 1 98.62 92 ALA B CA 1
ATOM 1578 C C . ALA B 1 92 ? -15.367 -8.492 -6.41 1 98.62 92 ALA B C 1
ATOM 1580 O O . ALA B 1 92 ? -14.539 -9.109 -7.09 1 98.62 92 ALA B O 1
ATOM 1581 N N . ALA B 1 93 ? -14.961 -7.625 -5.516 1 98.69 93 ALA B N 1
ATOM 1582 C CA . ALA B 1 93 ? -13.555 -7.375 -5.227 1 98.69 93 ALA B CA 1
ATOM 1583 C C . ALA B 1 93 ? -12.875 -8.633 -4.703 1 98.69 93 ALA B C 1
ATOM 1585 O O . ALA B 1 93 ? -11.742 -8.938 -5.086 1 98.69 93 ALA B O 1
ATOM 1586 N N . MET B 1 94 ? -13.602 -9.367 -3.885 1 97.81 94 MET B N 1
ATOM 1587 C CA . MET B 1 94 ? -13.031 -10.57 -3.281 1 97.81 94 MET B 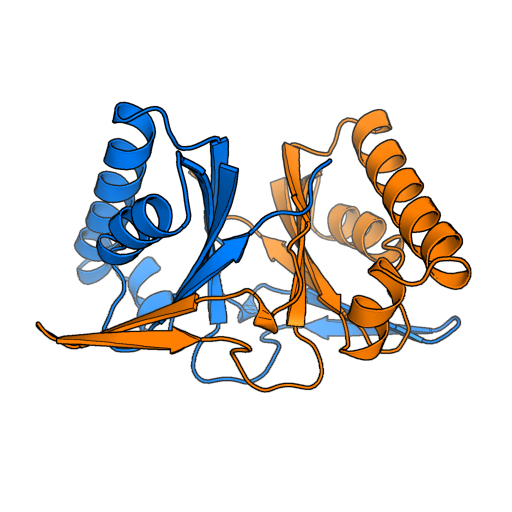CA 1
ATOM 1588 C C . MET B 1 94 ? -12.867 -11.672 -4.324 1 97.81 94 MET B C 1
ATOM 1590 O O . MET B 1 94 ? -11.961 -12.5 -4.219 1 97.81 94 MET B O 1
ATOM 1594 N N . GLU B 1 95 ? -13.703 -11.68 -5.301 1 98 95 GLU B N 1
ATOM 1595 C CA . GLU B 1 95 ? -13.531 -12.633 -6.398 1 98 95 GLU B CA 1
ATOM 1596 C C . GLU B 1 95 ? -12.219 -12.375 -7.141 1 98 95 GLU B C 1
ATOM 1598 O O . GLU B 1 95 ? -11.492 -13.32 -7.469 1 98 95 GLU B O 1
ATOM 1603 N N . TRP B 1 96 ? -11.922 -11.156 -7.391 1 98.62 96 TRP B N 1
ATOM 1604 C CA . TRP B 1 96 ? -10.656 -10.82 -8.031 1 98.62 96 TRP B CA 1
ATOM 1605 C C . TRP B 1 96 ? -9.484 -11.109 -7.098 1 98.62 96 TRP B C 1
ATOM 1607 O O . TRP B 1 96 ? -8.438 -11.586 -7.539 1 98.62 96 TRP B O 1
ATOM 1617 N N . ALA B 1 97 ? -9.672 -10.805 -5.805 1 98.44 97 ALA B N 1
ATOM 1618 C CA . ALA B 1 97 ? -8.633 -11.086 -4.824 1 98.44 97 ALA B CA 1
ATOM 1619 C C . ALA B 1 97 ? -8.289 -12.57 -4.801 1 98.44 97 ALA B C 1
ATOM 1621 O O . ALA B 1 97 ? -7.117 -12.945 -4.668 1 98.44 97 ALA B O 1
ATOM 1622 N N . ALA B 1 98 ? -9.258 -13.422 -4.98 1 97 98 ALA B N 1
ATOM 1623 C CA . ALA B 1 98 ? -9.086 -14.867 -4.914 1 97 98 ALA B CA 1
ATOM 1624 C C . ALA B 1 98 ? -8.281 -15.383 -6.102 1 97 98 ALA B C 1
ATOM 1626 O O . ALA B 1 98 ? -7.801 -16.516 -6.094 1 97 98 ALA B O 1
ATOM 1627 N N . ARG B 1 99 ? -8.125 -14.531 -7.094 1 97.06 99 ARG B N 1
ATOM 1628 C CA . ARG B 1 99 ? -7.41 -14.922 -8.305 1 97.06 99 ARG B CA 1
ATOM 1629 C C . ARG B 1 99 ? -5.957 -14.461 -8.258 1 97.06 99 ARG B C 1
ATOM 1631 O O . ARG B 1 99 ? -5.18 -14.75 -9.164 1 97.06 99 ARG B O 1
ATOM 1638 N N . VAL B 1 100 ? -5.562 -13.703 -7.289 1 97.44 100 VAL B N 1
ATOM 1639 C CA . VAL B 1 100 ? -4.207 -13.172 -7.18 1 97.44 100 VAL B CA 1
ATOM 1640 C C . VAL B 1 100 ? -3.209 -14.328 -7.098 1 97.44 100 VAL B C 1
ATOM 1642 O O . VAL B 1 100 ? -3.4 -15.266 -6.324 1 97.44 100 VAL B O 1
ATOM 1645 N N . PRO B 1 101 ? -2.164 -14.281 -7.875 1 95.19 101 PRO B N 1
ATOM 1646 C CA . PRO B 1 101 ? -1.184 -15.367 -7.852 1 95.19 101 PRO B CA 1
ATOM 1647 C C . PRO B 1 101 ? -0.224 -15.273 -6.668 1 95.19 101 PRO B C 1
ATOM 1649 O O . PRO B 1 101 ? 0.996 -15.305 -6.855 1 95.19 101 PRO B O 1
ATOM 1652 N N . ILE B 1 102 ? -0.691 -15.289 -5.492 1 93.38 102 ILE B N 1
ATOM 1653 C CA . ILE B 1 102 ? 0.094 -15.227 -4.266 1 93.38 102 ILE B CA 1
ATOM 1654 C C . ILE B 1 102 ? 0.53 -16.625 -3.855 1 93.38 102 ILE B C 1
ATOM 1656 O O . ILE B 1 102 ? -0.157 -17.609 -4.152 1 93.38 102 ILE B O 1
ATOM 1660 N N . THR B 1 103 ? 1.651 -16.672 -3.223 1 92.69 103 THR B N 1
ATOM 1661 C CA . THR B 1 103 ? 2.076 -17.953 -2.67 1 92.69 103 THR B CA 1
ATOM 1662 C C . THR B 1 103 ? 1.45 -18.188 -1.299 1 92.69 103 THR B C 1
ATOM 1664 O O . THR B 1 103 ? 0.82 -17.297 -0.738 1 92.69 103 THR B O 1
ATOM 1667 N N . GLU B 1 104 ? 1.667 -19.359 -0.747 1 94 104 GLU B N 1
ATOM 1668 C CA . GLU B 1 104 ? 1.114 -19.719 0.556 1 94 104 GLU B CA 1
ATOM 1669 C C . GLU B 1 104 ? 1.731 -18.875 1.669 1 94 104 GLU B C 1
ATOM 1671 O O . GLU B 1 104 ? 1.192 -18.812 2.775 1 94 104 GLU B O 1
ATOM 1676 N N . GLN B 1 105 ? 2.82 -18.25 1.434 1 93.62 105 GLN B N 1
ATOM 1677 C CA . GLN B 1 105 ? 3.52 -17.469 2.438 1 93.62 105 GLN B CA 1
ATOM 1678 C C . GLN B 1 105 ? 3.043 -16.016 2.424 1 93.62 105 GLN B C 1
ATOM 1680 O O . GLN B 1 105 ? 3.508 -15.195 3.217 1 93.62 105 GLN B O 1
ATOM 1685 N N . GLY B 1 106 ? 2.15 -15.766 1.519 1 95.38 106 GLY B N 1
ATOM 1686 C CA . GLY B 1 106 ? 1.688 -14.398 1.381 1 95.38 106 GLY B CA 1
ATOM 1687 C C . GLY B 1 106 ? 0.235 -14.211 1.779 1 95.38 106 GLY B C 1
ATOM 1688 O O . GLY B 1 106 ? -0.399 -15.148 2.277 1 95.38 106 GLY B O 1
ATOM 1689 N N . SER B 1 107 ? -0.26 -12.992 1.643 1 96.56 107 SER B N 1
ATOM 1690 C CA . SER B 1 107 ? -1.648 -12.641 1.916 1 96.56 107 SER B CA 1
ATOM 1691 C C . SER B 1 107 ? -2.127 -11.523 0.99 1 96.56 107 SER B C 1
ATOM 1693 O O . SER B 1 107 ? -1.316 -10.805 0.406 1 96.56 107 SER B O 1
ATOM 1695 N N . VAL B 1 108 ? -3.432 -11.453 0.844 1 97.94 108 VAL B N 1
ATOM 1696 C CA . VAL B 1 108 ? -4.109 -10.422 0.06 1 97.94 108 VAL B CA 1
ATOM 1697 C C . VAL B 1 108 ? -5.113 -9.68 0.937 1 97.94 108 VAL B C 1
ATOM 1699 O O . VAL B 1 108 ? -5.934 -10.305 1.614 1 97.94 108 VAL B O 1
ATOM 1702 N N . GLU B 1 109 ? -5.031 -8.414 0.983 1 98.12 109 GLU B N 1
ATOM 1703 C CA . GLU B 1 109 ? -5.988 -7.594 1.716 1 98.12 109 GLU B CA 1
ATOM 1704 C C . GLU B 1 109 ? -6.801 -6.715 0.769 1 98.12 109 GLU B C 1
ATOM 1706 O O . GLU B 1 109 ? -6.242 -6.051 -0.105 1 98.12 109 GLU B O 1
ATOM 1711 N N . VAL B 1 110 ? -8.102 -6.75 0.926 1 98.69 110 VAL B N 1
ATOM 1712 C CA . VAL B 1 110 ? -8.984 -5.848 0.194 1 98.69 110 VAL B CA 1
ATOM 1713 C C . VAL B 1 110 ? -9.422 -4.703 1.103 1 98.69 110 VAL B C 1
ATOM 1715 O O . VAL B 1 110 ? -9.969 -4.93 2.184 1 98.69 110 VAL B O 1
ATOM 1718 N N . ARG B 1 111 ? -9.133 -3.527 0.729 1 98.56 111 ARG B N 1
ATOM 1719 C CA . ARG B 1 111 ? -9.445 -2.314 1.477 1 98.56 111 ARG B CA 1
ATOM 1720 C C . ARG B 1 111 ? -10.242 -1.337 0.622 1 98.56 111 ARG B C 1
ATOM 1722 O O . ARG B 1 111 ? -9.844 -1.007 -0.496 1 98.56 111 ARG B O 1
ATOM 1729 N N . PRO B 1 112 ? -11.43 -0.874 1.106 1 98.31 112 PRO B N 1
ATOM 1730 C CA . PRO B 1 112 ? -12.094 0.185 0.346 1 98.31 112 PRO B CA 1
ATOM 1731 C C . PRO B 1 112 ? -11.281 1.477 0.296 1 98.31 112 PRO B C 1
ATOM 1733 O O . PRO B 1 112 ? -10.586 1.808 1.256 1 98.31 112 PRO B O 1
ATOM 1736 N N . LEU B 1 113 ? -11.398 2.225 -0.805 1 98.19 113 LEU B N 1
ATOM 1737 C CA . LEU B 1 113 ? -10.719 3.508 -0.967 1 98.19 113 LEU B CA 1
ATOM 1738 C C . LEU B 1 113 ? -11.531 4.633 -0.335 1 98.19 113 LEU B C 1
ATOM 1740 O O . LEU B 1 113 ? -12.758 4.543 -0.235 1 98.19 113 LEU B O 1
ATOM 1744 N N . LEU B 1 114 ? -10.797 5.664 0.087 1 94.56 114 LEU B N 1
ATOM 1745 C CA . LEU B 1 114 ? -11.484 6.895 0.47 1 94.56 114 LEU B CA 1
ATOM 1746 C C . LEU B 1 114 ? -12.117 7.566 -0.743 1 94.56 114 LEU B C 1
ATOM 1748 O O . LEU B 1 114 ? -11.539 7.566 -1.832 1 94.56 114 LEU B O 1
ATOM 1752 N N . GLU B 1 115 ? -13.367 8.008 -0.607 1 81.44 115 GLU B N 1
ATOM 1753 C CA . GLU B 1 115 ? -14.023 8.734 -1.687 1 81.44 115 GLU B CA 1
ATOM 1754 C C . GLU B 1 115 ? -13.375 10.102 -1.907 1 81.44 115 GLU B C 1
ATOM 1756 O O . GLU B 1 115 ? -13.031 10.789 -0.947 1 81.44 115 GLU B O 1
ATOM 1761 N N . MET B 1 116 ? -12.656 10.312 -3.016 1 62.22 116 MET B N 1
ATOM 1762 C CA . MET B 1 116 ? -12.117 11.633 -3.324 1 62.22 116 MET B CA 1
ATOM 1763 C C . MET B 1 116 ? -13.242 12.656 -3.475 1 62.22 116 MET B C 1
ATOM 1765 O O . MET B 1 116 ? -14.367 12.297 -3.816 1 62.22 116 MET B O 1
#

pLDDT: mean 94.86, std 5.22, range [62.22, 98.81]

Organism: NCBI:txid484088

Solvent-accessible surface area (backbone atoms only — not comparable to full-atom values): 12398 Å² total; per-residue (Å²): 82,50,33,33,44,38,34,27,33,20,68,69,56,57,55,32,68,74,31,84,69,68,12,51,62,56,51,48,43,52,49,52,48,51,49,49,38,53,73,72,65,30,54,76,48,69,48,46,40,45,57,53,62,67,21,39,35,38,34,48,52,90,91,42,75,46,78,42,69,32,59,69,78,91,68,73,50,41,76,37,33,36,38,27,34,51,38,87,44,68,68,55,49,48,56,55,56,72,62,56,78,66,54,68,69,23,41,36,34,39,34,45,45,51,84,127,82,49,32,33,44,36,34,28,32,20,69,68,56,57,56,32,68,74,31,85,69,68,13,51,61,56,51,48,44,51,50,53,48,53,50,51,38,53,74,71,65,30,56,76,48,66,48,45,40,45,60,52,62,68,20,39,35,38,34,49,52,89,92,43,75,46,78,42,71,32,60,70,79,90,68,74,50,42,76,38,33,38,39,28,35,52,38,86,43,68,69,55,49,48,55,56,56,72,62,55,79,66,52,69,67,23,40,37,35,40,32,44,44,51,85,127

Foldseek 3Di:
DKKKKWKWAFPVLLVLCPPPPSNVVVVVLQVVLVVVQVVVVWWPDKDFDHDLQQDWDWDDDPPDIDIDGDNPDDDRIDTGMMTMTHDDDVVVVVVSSVSRPGDPSMDIDMDGDDDD/DKKKKWKWAFPVLLVLCPPPPSNVVVVVLQVVLVVVQVVVVWWPDKDFDHDLQQDWDWDDDPPDIDIDGDNPDDDRIDTGMMTMTHDDDVVVVVVSSVSRPGDPSMDIDMDGDDDD

Radius of gyration: 17.14 Å; Cα contacts (8 Å, |Δi|>4): 459; chains: 2; bounding box: 37×47×37 Å

InterPro domains:
  IPR005545 YCII-related [PF03795] (1-116)
  IPR011008 Dimeric alpha-beta barrel [SSF54909] (1-116)

Sequence (232 aa):
MKYAILIRESADDFALRDNPTAGEKYRAGWGAYTQALLQAGVMTGGAGLKAPETGTVLRIRGDKREVQDGPFPDGKEQLGGFYLIDVADIDAAMEWAARVPITEQGSVEVRPLLEMMKYAILIRESADDFALRDNPTAGEKYRAGWGAYTQALLQAGVMTGGAGLKAPETGTVLRIRGDKREVQDGPFPDGKEQLGGFYLIDVADIDAAMEWAARVPITEQGSVEVRPLLEM